Protein AF-A7HFM1-F1 (afdb_monomer)

Solvent-accessible surface area (backbone atoms only — not comparable to full-atom values): 15845 Å² total; per-residue (Å²): 132,68,77,75,79,71,56,43,74,35,82,72,55,78,66,49,87,73,77,50,73,68,57,45,54,54,49,33,52,52,28,62,75,65,75,44,55,89,70,58,30,32,30,28,30,35,83,87,77,71,44,62,22,38,60,41,42,66,68,59,51,55,31,22,62,75,69,74,38,84,60,48,73,42,80,77,43,53,43,86,84,46,63,61,58,58,56,36,49,60,53,52,65,75,46,96,56,49,64,58,53,44,47,51,35,47,50,60,41,48,59,47,47,50,50,50,49,51,51,46,52,52,50,51,50,50,51,51,49,54,51,48,55,56,53,69,72,48,87,81,66,100,79,82,79,83,87,89,81,84,89,77,87,85,81,90,85,79,75,71,77,65,58,53,40,50,48,51,12,61,76,53,76,36,55,49,70,50,43,50,51,50,53,48,52,62,64,50,67,63,77,67,70,71,49,69,67,57,52,50,54,52,48,56,51,50,49,52,53,39,52,54,49,27,55,52,28,50,76,68,70,35,60,70,61,20,53,53,38,46,54,53,38,51,52,49,50,53,51,54,52,59,69,70,71,72,77,82,92,70,84,80,76,78,78,76,92,81,80,78,86,84,76,135

Radius of gyration: 30.87 Å; Cα contacts (8 Å, |Δi|>4): 208; chains: 1; bounding box: 79×96×58 Å

Secondary structure (DSSP, 8-state):
--GGGG-EE-GGGGGSPPPPHHHHHHHHHHHHHHTS-SSPEEEEE-TTTSSEEEEE-HHHHHHHHHHT-PPPEEEEEEGGGS-HHHHHHHHHHHSS--HHHHHHHHHHHHHHHHHHHHHHHHHHHHHHHHHHHHHHTSPPPTT---PPPPP-PPPPP--HHHHHHHHHHHHHT--HHHHHHHHHHHHTTTT-PPPHHHHHHHHHHHHHHHHHHHHHHHHTT-HHHHHHHHHHHHHHHHHHHHHHSS-S-----PPPTT------

pLDDT: mean 73.42, std 17.38, range [34.69, 96.94]

Structure (mmCIF, N/CA/C/O backbone):
data_AF-A7HFM1-F1
#
_entry.id   AF-A7HFM1-F1
#
loop_
_atom_site.group_PDB
_atom_site.id
_atom_site.type_symbol
_atom_site.label_atom_id
_atom_site.label_alt_id
_atom_site.label_comp_id
_atom_site.label_asym_id
_atom_site.label_entity_id
_atom_site.label_seq_id
_atom_site.pdbx_PDB_ins_code
_atom_site.Cartn_x
_atom_site.Cartn_y
_atom_site.Cartn_z
_atom_site.occupancy
_atom_site.B_iso_or_equiv
_atom_site.auth_seq_id
_atom_site.auth_comp_id
_atom_site.auth_asym_id
_atom_site.auth_atom_id
_atom_site.pdbx_PDB_model_num
ATOM 1 N N . MET A 1 1 ? -4.429 -15.068 24.357 1.00 59.84 1 MET A N 1
ATOM 2 C CA . MET A 1 1 ? -4.248 -13.890 23.485 1.00 59.84 1 MET A CA 1
ATOM 3 C C . MET A 1 1 ? -4.949 -14.178 22.173 1.00 59.84 1 MET A C 1
ATOM 5 O O . MET A 1 1 ? -4.875 -15.304 21.697 1.00 59.84 1 MET A O 1
ATOM 9 N N . THR A 1 2 ? -5.700 -13.214 21.658 1.00 83.75 2 THR A N 1
ATOM 10 C CA . THR A 1 2 ? -6.434 -13.289 20.391 1.00 83.75 2 THR A CA 1
ATOM 11 C C . THR A 1 2 ? -5.442 -13.271 19.225 1.00 83.75 2 THR A C 1
ATOM 13 O O . THR A 1 2 ? -4.693 -12.312 19.072 1.00 83.75 2 THR A O 1
ATOM 16 N N . TRP A 1 3 ? -5.430 -14.331 18.405 1.00 91.12 3 TRP A N 1
ATOM 17 C CA . TRP A 1 3 ? -4.466 -14.550 17.307 1.00 91.12 3 TRP A CA 1
ATOM 18 C C . TRP A 1 3 ? -4.319 -13.349 16.357 1.00 91.12 3 TRP A C 1
ATOM 20 O O . TRP A 1 3 ? -3.260 -13.121 15.778 1.00 91.12 3 TRP A O 1
ATOM 30 N N . TRP A 1 4 ? -5.383 -12.563 16.202 1.00 92.81 4 TRP A N 1
ATOM 31 C CA . TRP A 1 4 ? -5.424 -11.434 15.288 1.00 92.81 4 TRP A CA 1
ATOM 32 C C . TRP A 1 4 ? -4.704 -10.179 15.809 1.00 92.81 4 TRP A C 1
ATOM 34 O O . TRP A 1 4 ? -4.391 -9.296 15.011 1.00 92.81 4 TRP A O 1
ATOM 44 N N . HIS A 1 5 ? -4.384 -10.087 17.109 1.00 92.81 5 HIS A N 1
ATOM 45 C CA . HIS A 1 5 ? -3.599 -8.968 17.664 1.00 92.81 5 HIS A CA 1
ATOM 46 C C . HIS A 1 5 ? -2.134 -8.992 17.219 1.00 92.81 5 HIS A C 1
ATOM 48 O O . HIS A 1 5 ? -1.478 -7.942 17.255 1.00 92.81 5 HIS A O 1
ATOM 54 N N . ASP A 1 6 ? -1.662 -10.168 16.804 1.00 93.25 6 ASP A N 1
ATOM 55 C CA . ASP A 1 6 ? -0.275 -10.453 16.438 1.00 93.25 6 ASP A CA 1
ATOM 56 C C . ASP A 1 6 ? -0.059 -10.479 14.916 1.00 93.25 6 ASP A C 1
ATOM 58 O O . ASP A 1 6 ? 1.055 -10.719 14.447 1.00 93.25 6 ASP A O 1
ATOM 62 N N . LEU A 1 7 ? -1.110 -10.199 14.132 1.00 95.06 7 LEU A N 1
ATOM 63 C CA . LEU A 1 7 ? -1.010 -10.070 12.680 1.00 95.06 7 LEU A CA 1
ATOM 64 C C . LEU A 1 7 ? -0.017 -8.974 12.291 1.00 95.06 7 LEU A C 1
ATOM 66 O O . LEU A 1 7 ? 0.020 -7.889 12.878 1.00 95.06 7 LEU A O 1
ATOM 70 N N . LYS A 1 8 ? 0.769 -9.252 11.251 1.00 95.19 8 LYS A N 1
ATOM 71 C CA . LYS A 1 8 ? 1.776 -8.326 10.734 1.00 95.19 8 LYS A CA 1
ATOM 72 C C . LYS A 1 8 ? 1.291 -7.677 9.437 1.00 95.19 8 LYS A C 1
ATOM 74 O O . LYS A 1 8 ? 0.624 -8.329 8.634 1.00 95.19 8 LYS A O 1
ATOM 79 N N . PRO A 1 9 ? 1.610 -6.397 9.196 1.00 94.81 9 PRO A N 1
ATOM 80 C CA . PRO A 1 9 ? 1.355 -5.775 7.906 1.00 94.81 9 PRO A CA 1
ATOM 81 C C . PRO A 1 9 ? 2.290 -6.339 6.836 1.00 94.81 9 PRO A C 1
ATOM 83 O O . PRO A 1 9 ? 3.495 -6.457 7.066 1.00 94.81 9 PRO A O 1
ATOM 86 N N . HIS A 1 10 ? 1.749 -6.589 5.646 1.00 92.25 10 HIS A N 1
ATOM 87 C CA . HIS A 1 10 ? 2.537 -6.993 4.490 1.00 92.25 10 HIS A CA 1
ATOM 88 C C . HIS A 1 10 ? 3.573 -5.907 4.128 1.00 92.25 10 HIS A C 1
ATOM 90 O O . HIS A 1 10 ? 3.243 -4.711 4.156 1.00 92.25 10 HIS A O 1
ATOM 96 N N . PRO A 1 11 ? 4.811 -6.256 3.720 1.00 88.56 11 PRO A N 1
ATOM 97 C CA . PRO A 1 11 ? 5.876 -5.287 3.445 1.00 88.56 11 PRO A CA 1
ATOM 98 C C . PRO A 1 11 ? 5.532 -4.205 2.413 1.00 88.56 11 PRO A C 1
ATOM 100 O O . PRO A 1 11 ? 6.079 -3.101 2.474 1.00 88.56 11 PRO A O 1
ATOM 103 N N . LEU A 1 12 ? 4.637 -4.497 1.465 1.00 85.81 12 LEU A N 1
ATOM 104 C CA . LEU A 1 12 ? 4.199 -3.537 0.443 1.00 85.81 12 LEU A CA 1
ATOM 105 C C . LEU A 1 12 ? 3.275 -2.437 0.994 1.00 85.81 12 LEU A C 1
ATOM 107 O O . LEU A 1 12 ? 3.185 -1.367 0.393 1.00 85.81 12 LEU A O 1
ATOM 111 N N . LEU A 1 13 ? 2.657 -2.619 2.166 1.00 87.19 13 LEU A N 1
ATOM 112 C CA . LEU A 1 13 ? 1.806 -1.587 2.771 1.00 87.19 13 LEU A CA 1
ATOM 113 C C . LEU A 1 13 ? 2.568 -0.318 3.165 1.00 87.19 13 LEU A C 1
ATOM 115 O O . LEU A 1 13 ? 1.950 0.726 3.353 1.00 87.19 13 LEU A O 1
ATOM 119 N N . LYS A 1 14 ? 3.903 -0.359 3.251 1.00 85.75 14 LYS A N 1
ATOM 120 C CA . LYS A 1 14 ? 4.718 0.837 3.522 1.00 85.75 14 LYS A CA 1
ATOM 121 C C . LYS A 1 14 ? 4.616 1.912 2.432 1.00 85.75 14 LYS A C 1
ATOM 123 O O . LYS A 1 14 ? 4.964 3.057 2.694 1.00 85.75 14 LYS A O 1
ATOM 128 N N . TYR A 1 15 ? 4.157 1.548 1.233 1.00 83.56 15 TYR A N 1
ATOM 129 C CA . TYR A 1 15 ? 3.913 2.486 0.133 1.00 83.56 15 TYR A CA 1
ATOM 130 C C . TYR A 1 15 ? 2.523 3.120 0.195 1.00 83.56 15 TYR A C 1
ATOM 132 O O . TYR A 1 15 ? 2.239 4.047 -0.554 1.00 83.56 15 TYR A O 1
ATOM 140 N N . VAL A 1 16 ? 1.654 2.642 1.086 1.00 83.75 16 VAL A N 1
ATOM 141 C CA . VAL A 1 16 ? 0.322 3.202 1.295 1.00 83.75 16 VAL A CA 1
ATOM 142 C C . VAL A 1 16 ? 0.395 4.273 2.383 1.00 83.75 16 VAL A C 1
ATOM 144 O O . VAL A 1 16 ? 0.941 4.007 3.458 1.00 83.75 16 VAL A O 1
ATOM 147 N N . PRO A 1 17 ? -0.190 5.465 2.167 1.00 83.19 17 PRO A N 1
ATOM 148 C CA . PRO A 1 17 ? -0.342 6.456 3.222 1.00 83.19 17 PRO A CA 1
ATOM 149 C C . PRO A 1 17 ? -1.031 5.858 4.456 1.00 83.19 17 PRO A C 1
ATOM 151 O O . PRO A 1 17 ? -2.095 5.233 4.364 1.00 83.19 17 PRO A O 1
ATOM 154 N N . ARG A 1 18 ? -0.417 6.034 5.627 1.00 85.62 18 ARG A N 1
ATOM 155 C CA . ARG A 1 18 ? -1.026 5.644 6.904 1.00 85.62 18 ARG A CA 1
ATOM 156 C C . ARG A 1 18 ? -2.087 6.658 7.311 1.00 85.62 18 ARG A C 1
ATOM 158 O O . ARG A 1 18 ? -2.020 7.807 6.888 1.00 85.62 18 ARG A O 1
ATOM 165 N N . HIS A 1 19 ? -3.051 6.205 8.108 1.00 87.19 19 HIS A N 1
ATOM 166 C CA . HIS A 1 19 ? -3.977 7.134 8.741 1.00 87.19 19 HIS A CA 1
ATOM 167 C C . HIS A 1 19 ? -3.211 8.005 9.733 1.00 87.19 19 HIS A C 1
ATOM 169 O O . HIS A 1 19 ? -2.286 7.518 10.396 1.00 87.19 19 HIS A O 1
ATOM 175 N N . THR A 1 20 ? -3.584 9.275 9.826 1.00 90.12 20 THR A N 1
ATOM 176 C CA . THR A 1 20 ? -3.083 10.127 10.904 1.00 90.12 20 THR A CA 1
ATOM 177 C C . THR A 1 20 ? -3.672 9.670 12.245 1.00 90.12 20 THR A C 1
ATOM 179 O O . THR A 1 20 ? -4.679 8.952 12.267 1.00 90.12 20 THR A O 1
ATOM 182 N N . PRO A 1 21 ? -3.066 10.049 13.384 1.00 93.56 21 PRO A N 1
ATOM 183 C CA . PRO A 1 21 ? -3.644 9.766 14.695 1.00 93.56 21 PRO A CA 1
ATOM 184 C C . PRO A 1 21 ? -5.098 10.240 14.816 1.00 93.56 21 PRO A C 1
ATOM 186 O O . PRO A 1 21 ? -5.944 9.488 15.287 1.00 93.56 21 PRO A O 1
ATOM 189 N N . GLU A 1 22 ? -5.409 11.428 14.297 1.00 93.69 22 GLU A N 1
ATOM 190 C CA . GLU A 1 22 ? -6.753 12.011 14.336 1.00 93.69 22 GLU A CA 1
ATOM 191 C C . GLU A 1 22 ? -7.752 11.186 13.514 1.00 93.69 22 GLU A C 1
ATOM 193 O O . GLU A 1 22 ? -8.861 10.909 13.972 1.00 93.69 22 GLU A O 1
ATOM 198 N N . GLU A 1 23 ? -7.352 10.736 12.320 1.00 91.44 23 GLU A N 1
ATOM 199 C CA . GLU A 1 23 ? -8.176 9.862 11.480 1.00 91.44 23 GLU A CA 1
ATOM 200 C C . GLU A 1 23 ? -8.449 8.509 12.155 1.00 91.44 23 GLU A C 1
ATOM 202 O O . GLU A 1 23 ? -9.556 7.975 12.046 1.00 91.44 23 GLU A O 1
ATOM 207 N N . LEU A 1 24 ? -7.460 7.949 12.863 1.00 94.44 24 LEU A N 1
ATOM 208 C CA . LEU A 1 24 ? -7.630 6.711 13.627 1.00 94.44 24 LEU A CA 1
ATOM 209 C C . LEU A 1 24 ? -8.583 6.902 14.807 1.00 94.44 24 LEU A C 1
ATOM 211 O O . LEU A 1 24 ? -9.434 6.044 15.030 1.00 94.44 24 LEU A O 1
ATOM 215 N N . ASP A 1 25 ? -8.486 8.020 15.523 1.00 96.19 25 ASP A N 1
ATOM 216 C CA . ASP A 1 25 ? -9.359 8.320 16.659 1.00 96.19 25 ASP A CA 1
ATOM 217 C C . ASP A 1 25 ? -10.813 8.532 16.209 1.00 96.19 25 ASP A C 1
ATOM 219 O O . ASP A 1 25 ? -11.758 8.056 16.846 1.00 96.19 25 ASP A O 1
ATOM 223 N N . GLU A 1 26 ? -11.025 9.210 15.077 1.00 95.00 26 GLU A N 1
ATOM 224 C CA . GLU A 1 26 ? -12.351 9.313 14.467 1.00 95.00 26 GLU A CA 1
ATOM 225 C C . GLU A 1 26 ? -12.898 7.953 14.032 1.00 95.00 26 GLU A C 1
ATOM 227 O O . GLU A 1 26 ? -14.077 7.654 14.254 1.00 95.00 26 GLU A O 1
ATOM 232 N N . LEU A 1 27 ? -12.061 7.127 13.402 1.00 93.50 27 LEU A N 1
ATOM 233 C CA . LEU A 1 27 ? -12.449 5.790 12.975 1.00 93.50 27 LEU A CA 1
ATOM 234 C C . LEU A 1 27 ? -12.790 4.906 14.184 1.00 93.50 27 LEU A C 1
ATOM 236 O O . LEU A 1 27 ? -13.785 4.183 14.138 1.00 93.50 27 LEU A O 1
ATOM 240 N N . GLU A 1 28 ? -12.046 5.016 15.284 1.00 96.69 28 GLU A N 1
ATOM 241 C CA . GLU A 1 28 ? -12.325 4.319 16.540 1.00 96.69 28 GLU A CA 1
ATOM 242 C C . GLU A 1 28 ? -13.668 4.715 17.139 1.00 96.69 28 GLU A C 1
ATOM 244 O O . GLU A 1 28 ? -14.463 3.834 17.478 1.00 96.69 28 GLU A O 1
ATOM 249 N N . LYS A 1 29 ? -13.983 6.014 17.191 1.00 96.94 29 LYS A N 1
ATOM 250 C CA . LYS A 1 29 ? -15.306 6.483 17.634 1.00 96.94 29 LYS A CA 1
ATOM 251 C C . LYS A 1 29 ? -16.427 5.846 16.813 1.00 96.94 29 LYS A C 1
ATOM 253 O O . LYS A 1 29 ? -17.417 5.389 17.383 1.00 96.94 29 LYS A O 1
ATOM 258 N N . ARG A 1 30 ? -16.265 5.765 15.487 1.00 95.50 30 ARG A N 1
ATOM 259 C CA . ARG A 1 30 ? -17.256 5.141 14.590 1.00 95.50 30 ARG A CA 1
ATOM 260 C C . ARG A 1 30 ? -17.377 3.636 14.826 1.00 95.50 30 ARG A C 1
ATOM 262 O O . ARG A 1 30 ? -18.494 3.128 14.862 1.00 95.50 30 ARG A O 1
ATOM 269 N N . VAL A 1 31 ? -16.260 2.931 15.009 1.00 96.62 31 VAL A N 1
ATOM 270 C CA . VAL A 1 31 ? -16.247 1.482 15.277 1.00 96.62 31 VAL A CA 1
ATOM 271 C C . VAL A 1 31 ? -16.902 1.164 16.621 1.00 96.62 31 VAL A C 1
ATOM 273 O O . VAL A 1 31 ? -17.750 0.276 16.675 1.00 96.62 31 VAL A O 1
ATOM 276 N N . ARG A 1 32 ? -16.595 1.926 17.680 1.00 96.38 32 ARG A N 1
ATOM 277 C CA . ARG A 1 32 ? -17.237 1.775 18.997 1.00 96.38 32 ARG A CA 1
ATOM 278 C C . ARG A 1 32 ? -18.736 2.059 18.936 1.00 96.38 32 ARG A C 1
ATOM 280 O O . ARG A 1 32 ? -19.515 1.275 19.462 1.00 96.38 32 ARG A O 1
ATOM 287 N N . ALA A 1 33 ? -19.146 3.130 18.254 1.00 96.50 33 ALA A N 1
ATOM 288 C CA . ALA 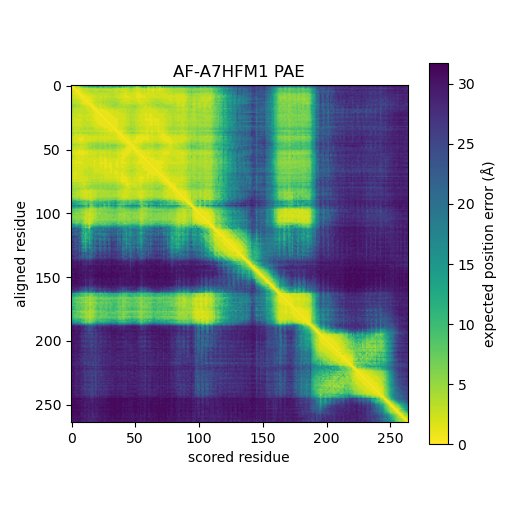A 1 33 ? -20.561 3.465 18.090 1.00 96.50 33 ALA A CA 1
ATOM 289 C C . ALA A 1 33 ? -21.334 2.395 17.298 1.00 96.50 33 ALA A C 1
ATOM 291 O O . ALA A 1 33 ? -22.485 2.108 17.610 1.00 96.50 33 ALA A O 1
ATOM 292 N N . ALA A 1 34 ? -20.706 1.794 16.283 1.00 95.69 34 ALA A N 1
ATOM 293 C CA . ALA A 1 34 ? -21.308 0.725 15.491 1.00 95.69 34 ALA A CA 1
ATOM 294 C C . ALA A 1 34 ? -21.252 -0.654 16.173 1.00 95.69 34 ALA A C 1
ATOM 296 O O . ALA A 1 34 ? -21.943 -1.572 15.731 1.00 95.69 34 ALA A O 1
ATOM 297 N N . GLY A 1 35 ? -20.391 -0.827 17.182 1.00 96.12 35 GLY A N 1
ATOM 298 C CA . GLY A 1 35 ? -20.106 -2.115 17.820 1.00 96.12 35 GLY A CA 1
ATOM 299 C C . GLY A 1 35 ? -19.418 -3.135 16.904 1.00 96.12 35 GLY A C 1
ATOM 300 O O . GLY A 1 35 ? -19.358 -4.312 17.245 1.00 96.12 35 GLY A O 1
ATOM 301 N N . ARG A 1 36 ? -18.935 -2.720 15.724 1.00 95.56 36 ARG A N 1
ATOM 302 C CA . ARG A 1 36 ? -18.279 -3.601 14.747 1.00 95.56 36 ARG A CA 1
ATOM 303 C C . ARG A 1 36 ? -17.377 -2.837 13.786 1.00 95.56 36 ARG A C 1
ATOM 305 O O . ARG A 1 36 ? -17.647 -1.687 13.434 1.00 95.56 36 ARG A O 1
ATOM 312 N N . VAL A 1 37 ? -16.364 -3.524 13.267 1.00 94.56 37 VAL A N 1
ATOM 313 C CA . VAL A 1 37 ? -15.617 -3.078 12.085 1.00 94.56 37 VAL A CA 1
ATOM 314 C C . VAL A 1 37 ? -16.421 -3.441 10.835 1.00 94.56 37 VAL A C 1
ATOM 316 O O . VAL A 1 37 ? -16.804 -4.592 10.648 1.00 94.56 37 VAL A O 1
ATOM 319 N N . ARG A 1 38 ? -16.737 -2.447 9.996 1.00 90.00 38 ARG A N 1
ATOM 320 C CA . ARG A 1 38 ? -17.693 -2.612 8.886 1.00 90.00 38 ARG A CA 1
ATOM 321 C C . ARG A 1 38 ? -17.164 -3.480 7.744 1.00 90.00 38 ARG A C 1
ATOM 323 O O . ARG A 1 38 ? -17.878 -4.378 7.308 1.00 90.00 38 ARG A O 1
ATOM 330 N N . ASP A 1 39 ? -15.969 -3.164 7.253 1.00 90.69 39 ASP A N 1
ATOM 331 C CA . ASP A 1 39 ? -15.375 -3.810 6.080 1.00 90.69 39 ASP A CA 1
ATOM 332 C C . ASP A 1 39 ? -14.286 -4.796 6.517 1.00 90.69 39 ASP A C 1
ATOM 334 O O . ASP A 1 39 ? -13.507 -4.465 7.422 1.00 90.69 39 ASP A O 1
ATOM 338 N N . PRO A 1 40 ? -14.189 -5.974 5.875 1.00 94.44 40 PRO A N 1
ATOM 339 C CA . PRO A 1 40 ? -13.217 -6.984 6.261 1.00 94.44 40 PRO A CA 1
ATOM 340 C C . PRO A 1 40 ? -11.773 -6.503 6.067 1.00 94.44 40 PRO A C 1
ATOM 342 O O . PRO A 1 40 ? -11.478 -5.607 5.267 1.00 94.44 40 PRO A O 1
ATOM 345 N N . ILE A 1 41 ? -10.862 -7.097 6.829 1.00 95.19 41 ILE A N 1
ATOM 346 C CA . ILE A 1 41 ? -9.413 -6.975 6.654 1.00 95.19 41 ILE A CA 1
ATOM 347 C C . ILE A 1 41 ? -8.976 -8.108 5.737 1.00 95.19 41 ILE A C 1
ATOM 349 O O . ILE A 1 41 ? -9.269 -9.271 6.013 1.00 95.19 41 ILE A O 1
ATOM 353 N N . ARG A 1 42 ? -8.265 -7.776 4.661 1.00 95.25 42 ARG A N 1
ATOM 354 C CA . ARG A 1 42 ? -7.786 -8.784 3.714 1.00 95.25 42 ARG A CA 1
ATOM 355 C C . ARG A 1 42 ? -6.413 -9.270 4.116 1.00 95.25 42 ARG A C 1
ATOM 357 O O . ARG A 1 42 ? -5.514 -8.460 4.375 1.00 95.25 42 ARG A O 1
ATOM 364 N N . LEU A 1 43 ? -6.272 -10.585 4.139 1.00 96.75 43 LEU A N 1
ATOM 365 C CA . LEU A 1 43 ? -5.063 -11.287 4.524 1.00 96.75 43 LEU A CA 1
ATOM 366 C C . LEU A 1 43 ? -4.531 -12.096 3.345 1.00 96.75 43 LEU A C 1
ATOM 368 O O . LEU A 1 43 ? -5.299 -12.584 2.519 1.00 96.75 43 LEU A O 1
ATOM 372 N N . VAL A 1 44 ? -3.215 -12.262 3.308 1.00 95.38 44 VAL A N 1
ATOM 373 C CA . VAL A 1 44 ? -2.536 -13.252 2.466 1.00 95.38 44 VAL A CA 1
ATOM 374 C C . VAL A 1 44 ? -1.668 -14.133 3.344 1.00 95.38 44 VAL A C 1
ATOM 376 O O . VAL A 1 44 ? -1.190 -13.690 4.391 1.00 95.38 44 VAL A O 1
ATOM 379 N N . VAL A 1 45 ? -1.432 -15.367 2.920 1.00 94.94 45 VAL A N 1
ATOM 380 C CA . VAL A 1 45 ? -0.422 -16.224 3.544 1.00 94.94 45 VAL A CA 1
ATOM 381 C C . VAL A 1 45 ? 0.921 -15.922 2.892 1.00 94.94 45 VAL A C 1
ATOM 383 O O . VAL A 1 45 ? 1.105 -16.199 1.706 1.00 94.94 45 VAL A O 1
ATOM 386 N N . SER A 1 46 ? 1.849 -15.339 3.652 1.00 90.38 46 SER A N 1
ATOM 387 C CA . SER A 1 46 ? 3.167 -14.971 3.140 1.00 90.38 46 SER A CA 1
ATOM 388 C C . SER A 1 46 ? 3.932 -16.211 2.694 1.00 90.38 46 SER A C 1
ATOM 390 O O . SER A 1 46 ? 4.150 -17.140 3.4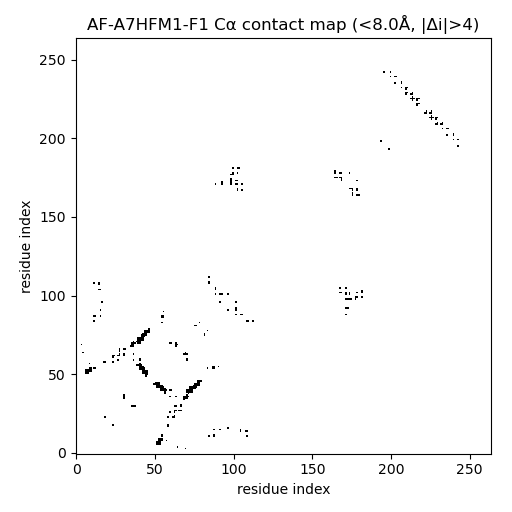74 1.00 90.38 46 SER A O 1
ATOM 392 N N . SER A 1 47 ? 4.426 -16.178 1.459 1.00 85.56 47 SER A N 1
ATOM 393 C CA . SER A 1 47 ? 5.309 -17.211 0.900 1.00 85.56 47 SER A CA 1
ATOM 394 C C . SER A 1 47 ? 6.610 -17.369 1.701 1.00 85.56 47 SER A C 1
ATOM 396 O O . SER A 1 47 ? 7.246 -18.422 1.710 1.00 85.56 47 SER A O 1
ATOM 398 N N . ARG A 1 48 ? 7.013 -16.303 2.402 1.00 84.19 48 ARG A N 1
ATOM 399 C CA . ARG A 1 48 ? 8.314 -16.173 3.057 1.00 84.19 48 ARG A CA 1
ATOM 400 C C . ARG A 1 48 ? 8.316 -16.645 4.506 1.00 84.19 48 ARG A C 1
ATOM 402 O O . ARG A 1 48 ? 9.325 -17.164 4.975 1.00 84.19 48 ARG A O 1
ATOM 409 N N . THR A 1 49 ? 7.229 -16.392 5.229 1.00 88.06 49 THR A N 1
ATOM 410 C CA . THR A 1 49 ? 7.108 -16.698 6.664 1.00 88.06 49 THR A CA 1
ATOM 411 C C . THR A 1 49 ? 6.097 -17.808 6.939 1.00 88.06 49 THR A C 1
ATOM 413 O O . THR A 1 49 ? 6.145 -18.405 8.010 1.00 88.06 49 THR A O 1
ATOM 416 N N . GLY A 1 50 ? 5.187 -18.089 6.000 1.00 90.62 50 GLY A N 1
ATOM 417 C CA . GLY A 1 50 ? 4.028 -18.956 6.218 1.00 90.62 50 GLY A CA 1
ATOM 418 C C . GLY A 1 50 ? 2.958 -18.340 7.128 1.00 90.62 50 GLY A C 1
ATOM 419 O O . GLY A 1 50 ? 1.961 -18.994 7.425 1.00 90.62 50 GLY A O 1
ATOM 420 N N . GLU A 1 51 ? 3.147 -17.098 7.586 1.00 93.69 51 GLU A N 1
ATOM 421 C CA . GLU A 1 51 ? 2.210 -16.387 8.456 1.00 93.69 51 GLU A CA 1
ATOM 422 C C . GLU A 1 51 ? 1.178 -15.599 7.636 1.00 93.69 51 GLU A C 1
ATOM 424 O O . GLU A 1 51 ? 1.415 -15.231 6.483 1.00 93.69 51 GLU A O 1
ATOM 429 N N . ARG A 1 52 ? 0.029 -15.301 8.254 1.00 95.88 52 ARG A N 1
ATOM 430 C CA . ARG A 1 52 ? -0.964 -14.391 7.674 1.00 95.88 52 ARG A CA 1
ATOM 431 C C . ARG A 1 52 ? -0.503 -12.945 7.820 1.00 95.88 52 ARG A C 1
ATOM 433 O O . ARG A 1 52 ? -0.244 -12.480 8.931 1.00 95.88 52 ARG A O 1
ATOM 440 N N . GLU A 1 53 ? -0.474 -12.224 6.709 1.00 96.44 53 GLU A N 1
ATOM 441 C CA . GLU A 1 53 ? -0.102 -10.815 6.651 1.00 96.44 53 GLU A CA 1
ATOM 442 C C . GLU A 1 53 ? -1.249 -9.959 6.108 1.00 96.44 53 GLU A C 1
ATOM 444 O O . GLU A 1 53 ? -1.985 -10.357 5.206 1.00 96.44 53 GLU A O 1
ATOM 449 N N . ILE A 1 54 ? -1.404 -8.758 6.664 1.00 95.62 54 ILE A N 1
ATOM 450 C CA . ILE A 1 54 ? -2.445 -7.805 6.269 1.00 95.62 54 ILE A CA 1
ATOM 451 C C . ILE A 1 54 ? -2.035 -7.134 4.960 1.00 95.62 54 ILE A C 1
ATOM 453 O O . ILE A 1 54 ? -0.993 -6.483 4.910 1.00 95.62 54 ILE A O 1
ATOM 457 N N . VAL A 1 55 ? -2.880 -7.215 3.932 1.00 92.88 55 VAL A N 1
ATOM 458 C CA . VAL A 1 55 ? -2.689 -6.513 2.645 1.00 92.88 55 VAL A CA 1
ATOM 459 C C . VAL A 1 55 ? -3.700 -5.393 2.426 1.00 92.88 55 VAL A C 1
ATOM 461 O O . VAL A 1 55 ? -3.438 -4.465 1.668 1.00 92.88 55 VAL A O 1
ATOM 464 N N . ASP A 1 56 ? -4.826 -5.427 3.137 1.00 92.12 56 ASP A N 1
ATOM 465 C CA . ASP A 1 56 ? -5.780 -4.326 3.224 1.00 92.12 56 ASP A CA 1
ATOM 466 C C . ASP A 1 56 ? -6.400 -4.265 4.627 1.00 92.12 56 ASP A C 1
ATOM 468 O O . ASP A 1 56 ? -6.615 -5.281 5.276 1.00 92.12 56 ASP A O 1
ATOM 472 N N . GLY A 1 57 ? -6.738 -3.060 5.078 1.00 91.25 57 GLY A N 1
ATOM 473 C CA . GLY A 1 57 ? -7.506 -2.831 6.288 1.00 91.25 57 GLY A CA 1
ATOM 474 C C . GLY A 1 57 ? -6.643 -2.462 7.479 1.00 91.25 57 GLY A C 1
ATOM 475 O O . GLY A 1 57 ? -7.144 -2.495 8.592 1.00 91.25 57 GLY A O 1
ATOM 476 N N . LEU A 1 58 ? -5.385 -2.048 7.274 1.00 92.81 58 LEU A N 1
ATOM 477 C CA . LEU A 1 58 ? -4.449 -1.753 8.368 1.00 92.81 58 LEU A CA 1
ATOM 478 C C . LEU A 1 58 ? -5.020 -0.789 9.422 1.00 92.81 58 LEU A C 1
ATOM 480 O O . LEU A 1 58 ? -4.959 -1.079 10.606 1.00 92.81 58 LEU A O 1
ATOM 484 N N . GLY A 1 59 ? -5.646 0.319 9.009 1.00 92.44 59 GLY A N 1
ATOM 485 C CA . GLY A 1 59 ? -6.276 1.240 9.968 1.00 92.44 59 GLY A CA 1
ATOM 486 C C . GLY A 1 59 ? -7.485 0.633 10.687 1.00 92.44 59 GLY A C 1
ATOM 487 O O . GLY A 1 59 ? -7.680 0.872 11.872 1.00 92.44 59 GLY A O 1
ATOM 488 N N . ARG A 1 60 ? -8.277 -0.199 9.993 1.00 93.38 60 ARG A N 1
ATOM 489 C CA . ARG A 1 60 ? -9.408 -0.924 10.595 1.00 93.38 60 ARG A CA 1
ATOM 490 C C . ARG A 1 60 ? -8.925 -1.965 11.605 1.00 93.38 60 ARG A C 1
ATOM 492 O O . ARG A 1 60 ? -9.544 -2.119 12.649 1.00 93.38 60 ARG A O 1
ATOM 499 N N . TRP A 1 61 ? -7.812 -2.630 11.309 1.00 96.00 61 TRP A N 1
ATOM 500 C CA . TRP A 1 61 ? -7.129 -3.552 12.209 1.00 96.00 61 TRP A CA 1
ATOM 501 C C . TRP A 1 61 ? -6.611 -2.841 13.461 1.00 96.00 61 TRP A C 1
ATOM 503 O O . TRP A 1 61 ? -6.915 -3.264 14.573 1.00 96.00 61 TRP A O 1
ATOM 513 N N . GLU A 1 62 ? -5.889 -1.729 13.287 1.00 95.62 62 GLU A N 1
ATOM 514 C CA . GLU A 1 62 ? -5.367 -0.918 14.395 1.00 95.62 62 GLU A CA 1
ATOM 515 C C . GLU A 1 62 ? -6.498 -0.435 15.307 1.00 95.62 62 GLU A C 1
ATOM 517 O O . GLU A 1 62 ? -6.402 -0.538 16.528 1.00 95.62 62 GLU A O 1
ATOM 522 N N . VAL A 1 63 ? -7.595 0.042 14.719 1.00 96.31 63 VAL A N 1
ATOM 523 C CA . VAL A 1 63 ? -8.769 0.489 15.468 1.00 96.31 63 VAL A CA 1
ATOM 524 C C . VAL A 1 63 ? -9.499 -0.668 16.146 1.00 96.31 63 VAL A C 1
ATOM 526 O O . VAL A 1 63 ? -9.855 -0.537 17.313 1.00 96.31 63 VAL A O 1
ATOM 529 N N . GLY A 1 64 ? -9.698 -1.801 15.465 1.00 96.06 64 GLY A N 1
ATOM 530 C CA . GLY A 1 64 ? -10.286 -3.000 16.070 1.00 96.06 64 GLY A CA 1
ATOM 531 C C . GLY A 1 64 ? -9.497 -3.441 17.302 1.00 96.06 64 GLY A C 1
ATOM 532 O O . GLY A 1 64 ? -10.079 -3.692 18.352 1.00 96.06 64 GLY A O 1
ATOM 533 N N . LYS A 1 65 ? -8.161 -3.391 17.218 1.00 95.94 65 LYS A N 1
ATOM 534 C CA . LYS A 1 65 ? -7.253 -3.673 18.337 1.00 95.94 65 LYS A CA 1
ATOM 535 C C . LYS A 1 65 ? -7.418 -2.689 19.501 1.00 95.94 65 LYS A C 1
ATOM 537 O O . LYS A 1 65 ? -7.444 -3.118 20.648 1.00 95.94 65 LYS A O 1
ATOM 542 N N . ARG A 1 66 ? -7.526 -1.381 19.229 1.00 95.38 66 ARG A N 1
ATOM 543 C CA . ARG A 1 66 ? -7.738 -0.342 20.265 1.00 95.38 66 ARG A CA 1
ATOM 544 C C . ARG A 1 66 ? -9.112 -0.442 20.931 1.00 95.38 66 ARG A C 1
ATOM 546 O O . ARG A 1 66 ? -9.242 -0.189 22.127 1.00 95.38 66 ARG A O 1
ATOM 553 N N . ALA A 1 67 ? -10.129 -0.795 20.150 1.00 95.25 67 ALA A N 1
ATOM 554 C CA . ALA A 1 67 ? -11.504 -0.925 20.612 1.00 95.25 67 ALA A CA 1
ATOM 555 C C . ALA A 1 67 ? -11.815 -2.287 21.252 1.00 95.25 67 ALA A C 1
ATOM 557 O O . ALA A 1 67 ? -12.895 -2.424 21.819 1.00 95.25 67 ALA A O 1
ATOM 558 N N . ASP A 1 68 ? -10.891 -3.249 21.162 1.00 95.94 68 ASP A N 1
ATOM 559 C CA . ASP A 1 68 ? -11.091 -4.660 21.516 1.00 95.94 68 ASP A CA 1
ATOM 560 C C . ASP A 1 68 ? -12.309 -5.280 20.801 1.00 95.94 68 ASP A C 1
ATOM 562 O O . ASP A 1 68 ? -13.118 -6.006 21.372 1.00 95.94 68 ASP A O 1
ATOM 566 N N . ILE A 1 69 ? -12.466 -4.935 19.519 1.00 95.44 69 ILE A N 1
ATOM 567 C CA . ILE A 1 69 ? -13.531 -5.425 18.641 1.00 95.44 69 ILE A CA 1
ATOM 568 C C . ILE A 1 69 ? -12.874 -6.204 17.507 1.00 95.44 69 ILE A C 1
ATOM 570 O O . ILE A 1 69 ? -12.189 -5.618 16.664 1.00 95.44 69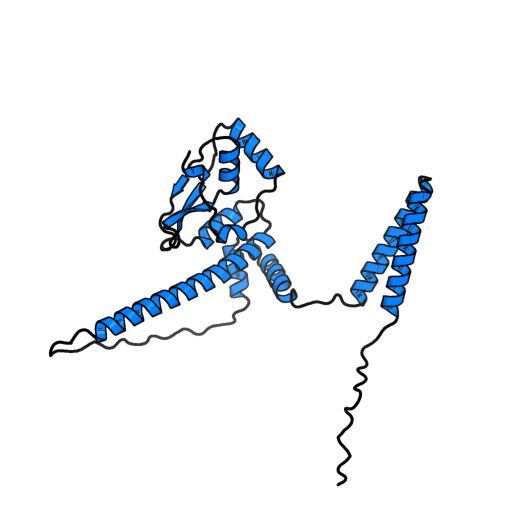 ILE A O 1
ATOM 574 N N . GLU A 1 70 ? -13.112 -7.516 17.473 1.00 96.00 70 GLU A N 1
ATOM 575 C CA . GLU A 1 70 ? -12.573 -8.394 16.435 1.00 96.00 70 GLU A CA 1
ATOM 576 C C . GLU A 1 70 ? -13.151 -8.025 15.056 1.00 96.00 70 GLU A C 1
ATOM 578 O O . GLU A 1 70 ? -14.374 -8.024 14.863 1.00 96.00 70 GLU A O 1
ATOM 583 N N . PRO A 1 71 ? -12.298 -7.682 14.078 1.00 96.38 71 PRO A N 1
ATOM 584 C CA . PRO A 1 71 ? -12.742 -7.431 12.716 1.00 96.38 71 PRO A CA 1
ATOM 585 C C . PRO A 1 71 ? -13.127 -8.723 11.988 1.00 96.38 71 PRO A C 1
ATOM 587 O O . PRO A 1 71 ? -12.648 -9.806 12.307 1.00 96.38 71 PRO A O 1
ATOM 590 N N . ALA A 1 72 ? -13.915 -8.599 10.920 1.00 96.62 72 ALA A N 1
ATOM 591 C CA . ALA A 1 72 ? -14.026 -9.677 9.943 1.00 96.62 72 ALA A CA 1
ATOM 592 C C . ALA A 1 72 ? -12.732 -9.779 9.117 1.00 96.62 72 ALA A C 1
ATOM 594 O O . ALA A 1 72 ? -12.138 -8.756 8.761 1.00 96.62 72 ALA A O 1
ATOM 595 N N . PHE A 1 73 ? -12.333 -11.000 8.764 1.00 96.69 73 PHE A N 1
ATOM 596 C CA . PHE A 1 73 ? -11.157 -11.266 7.935 1.00 96.69 73 PHE A CA 1
ATOM 597 C C . PHE A 1 73 ? -11.553 -11.971 6.637 1.00 96.69 73 PHE A C 1
ATOM 599 O O . PHE A 1 73 ? -12.405 -12.857 6.638 1.00 96.69 73 PHE A O 1
ATOM 606 N N . GLU A 1 74 ? -10.920 -11.573 5.539 1.00 96.44 74 GLU A N 1
ATOM 607 C CA . GLU A 1 74 ? -11.029 -12.199 4.222 1.00 96.44 74 GLU A CA 1
ATOM 608 C C . GLU A 1 74 ? -9.654 -12.782 3.874 1.00 96.44 74 GLU A C 1
ATOM 610 O O . GLU A 1 74 ? -8.691 -12.035 3.691 1.00 96.44 74 GLU A O 1
ATOM 615 N N . ASP A 1 75 ? -9.545 -14.111 3.843 1.00 95.38 75 ASP A N 1
ATOM 616 C CA . ASP A 1 75 ? -8.315 -14.800 3.445 1.00 95.38 75 ASP A CA 1
ATOM 617 C C . ASP A 1 75 ? -8.303 -14.925 1.921 1.00 95.38 75 ASP A C 1
ATOM 619 O O . ASP A 1 75 ? -9.179 -15.563 1.333 1.00 95.38 75 ASP A O 1
ATOM 623 N N . LEU A 1 76 ? -7.342 -14.265 1.284 1.00 94.19 76 LEU A N 1
ATOM 624 C CA . LEU A 1 76 ? -7.205 -14.282 -0.167 1.00 94.19 76 LEU A CA 1
ATOM 625 C C . LEU A 1 76 ? -6.418 -15.508 -0.653 1.00 94.19 76 LEU A C 1
ATOM 627 O O . LEU A 1 76 ? -6.416 -15.777 -1.852 1.00 94.19 76 LEU A O 1
ATOM 631 N N . GLY A 1 77 ? -5.780 -16.252 0.260 1.00 92.56 77 GLY A N 1
ATOM 632 C CA . GLY A 1 77 ? -4.957 -17.416 -0.047 1.00 92.56 77 GLY A CA 1
ATOM 633 C C . GLY A 1 77 ? -3.447 -17.132 -0.053 1.00 92.56 77 GLY A C 1
ATOM 634 O O . GLY A 1 77 ? -2.979 -16.156 0.548 1.00 92.56 77 GLY A O 1
ATOM 635 N N . PRO A 1 78 ? -2.658 -18.015 -0.691 1.00 90.69 78 PRO A N 1
ATOM 636 C CA . PRO A 1 78 ? -1.209 -17.875 -0.785 1.00 90.69 78 PRO A CA 1
ATOM 637 C C . PRO A 1 78 ? -0.797 -16.627 -1.570 1.00 90.69 78 PRO A C 1
ATOM 639 O O . PRO A 1 78 ? -1.322 -16.357 -2.647 1.00 90.69 78 PRO A O 1
ATOM 642 N N . GLU A 1 79 ? 0.208 -15.907 -1.070 1.00 86.69 79 GLU A N 1
ATOM 643 C CA . GLU A 1 79 ? 0.781 -14.716 -1.719 1.00 86.69 79 GLU A CA 1
ATOM 644 C C . GLU A 1 79 ? 1.202 -14.973 -3.180 1.00 86.69 79 GLU A C 1
ATOM 646 O O . GLU A 1 79 ? 1.161 -14.077 -4.016 1.00 86.69 79 GLU A O 1
ATOM 651 N N . GLU A 1 80 ? 1.594 -16.206 -3.505 1.00 81.81 80 GLU A N 1
ATOM 652 C CA . GLU A 1 80 ? 2.078 -16.588 -4.836 1.00 81.81 80 GLU A CA 1
ATOM 653 C C . GLU A 1 80 ? 0.990 -16.600 -5.914 1.00 81.81 80 GLU A C 1
ATOM 655 O O . GLU A 1 80 ? 1.315 -16.404 -7.093 1.00 81.81 80 GLU A O 1
ATOM 660 N N . ASP A 1 81 ? -0.260 -16.807 -5.495 1.00 85.06 81 ASP A N 1
ATOM 661 C CA . ASP A 1 81 ? -1.440 -16.956 -6.350 1.00 85.06 81 ASP A CA 1
ATOM 662 C C . ASP A 1 81 ? -2.179 -15.623 -6.558 1.00 85.06 81 ASP A C 1
ATOM 664 O O . ASP A 1 81 ? -3.162 -15.553 -7.298 1.00 85.06 81 ASP A O 1
ATOM 668 N N . ILE A 1 82 ? -1.715 -14.551 -5.907 1.00 83.62 82 ILE A N 1
ATOM 669 C CA . ILE A 1 82 ? -2.417 -13.270 -5.820 1.00 83.62 82 ILE A CA 1
ATOM 670 C C . ILE A 1 82 ? -1.488 -12.142 -6.261 1.00 83.62 82 ILE A C 1
ATOM 672 O O . ILE A 1 82 ? -0.341 -12.040 -5.830 1.00 83.62 82 ILE A O 1
ATOM 676 N N . ASP A 1 83 ? -2.008 -11.208 -7.056 1.00 83.75 83 ASP A N 1
ATOM 677 C CA . ASP A 1 83 ? -1.326 -9.935 -7.289 1.00 83.75 83 ASP A CA 1
ATOM 678 C C . ASP A 1 83 ? -1.556 -8.990 -6.097 1.00 83.75 83 ASP A C 1
ATOM 680 O O . ASP A 1 83 ? -2.483 -8.174 -6.070 1.00 83.75 83 ASP A O 1
ATOM 684 N N . VAL A 1 84 ? -0.708 -9.120 -5.074 1.00 83.25 84 VAL A N 1
ATOM 685 C CA . VAL A 1 84 ? -0.781 -8.306 -3.850 1.00 83.25 84 VAL A CA 1
ATOM 686 C C . VAL A 1 84 ? -0.691 -6.808 -4.154 1.00 83.25 84 VAL A C 1
ATOM 688 O O . VAL A 1 84 ? -1.348 -6.000 -3.494 1.00 83.25 84 VAL A O 1
ATOM 691 N N . ALA A 1 85 ? 0.085 -6.414 -5.168 1.00 81.75 85 ALA A N 1
ATOM 692 C CA . ALA A 1 85 ? 0.203 -5.016 -5.565 1.00 81.75 85 ALA A CA 1
ATOM 693 C C . ALA A 1 85 ? -1.123 -4.492 -6.133 1.00 81.75 85 ALA A C 1
ATOM 695 O O . ALA A 1 85 ? -1.555 -3.402 -5.751 1.00 81.75 85 ALA A O 1
ATOM 696 N N . ALA A 1 86 ? -1.801 -5.278 -6.973 1.00 79.69 86 ALA A N 1
ATOM 697 C CA . ALA A 1 86 ? -3.126 -4.935 -7.483 1.00 79.69 86 ALA A CA 1
ATOM 698 C C . ALA A 1 86 ? -4.170 -4.826 -6.360 1.00 79.69 86 ALA A C 1
ATOM 700 O O . ALA A 1 86 ? -4.947 -3.872 -6.348 1.00 79.69 86 ALA A O 1
ATOM 701 N N . VAL A 1 87 ? -4.153 -5.735 -5.376 1.00 82.44 87 VAL A N 1
ATOM 702 C CA . VAL A 1 87 ? -5.055 -5.678 -4.206 1.00 82.44 87 VAL A CA 1
ATOM 703 C C . VAL A 1 87 ? -4.833 -4.397 -3.394 1.00 82.44 87 VAL A C 1
ATOM 705 O O . VAL A 1 87 ? -5.791 -3.705 -3.039 1.00 82.44 87 VAL A O 1
ATOM 708 N N . ILE A 1 88 ? -3.571 -4.044 -3.132 1.00 84.44 88 ILE A N 1
ATOM 709 C CA . ILE A 1 88 ? -3.213 -2.815 -2.411 1.00 84.44 88 ILE A CA 1
ATOM 710 C C . ILE A 1 88 ? -3.638 -1.570 -3.204 1.00 84.44 88 ILE A C 1
ATOM 712 O O . ILE A 1 88 ? -4.131 -0.603 -2.616 1.00 84.44 88 ILE A O 1
ATOM 716 N N . LEU A 1 89 ? -3.468 -1.583 -4.529 1.00 80.81 89 LEU A N 1
ATOM 717 C CA . LEU A 1 89 ? -3.855 -0.475 -5.401 1.00 80.81 89 LEU A CA 1
ATOM 718 C C . LEU A 1 89 ? -5.370 -0.288 -5.462 1.00 80.81 89 LEU A C 1
ATOM 720 O O . LEU A 1 89 ? -5.827 0.843 -5.289 1.00 80.81 89 LEU A O 1
ATOM 724 N N . ASP A 1 90 ? -6.144 -1.365 -5.629 1.00 79.81 90 ASP A N 1
ATOM 725 C CA . ASP A 1 90 ? -7.611 -1.309 -5.606 1.00 79.81 90 ASP A CA 1
ATOM 726 C C . ASP A 1 90 ? -8.094 -0.617 -4.329 1.00 79.81 90 ASP A C 1
ATOM 728 O O . ASP A 1 90 ? -8.894 0.317 -4.373 1.00 79.81 90 ASP A O 1
ATOM 732 N N . TYR A 1 91 ? -7.521 -0.970 -3.180 1.00 69.88 91 TYR A N 1
ATOM 733 C CA . TYR A 1 91 ? -7.900 -0.331 -1.929 1.00 69.88 91 TYR A CA 1
ATOM 734 C C . TYR A 1 91 ? -7.424 1.121 -1.801 1.00 69.88 91 TYR A C 1
ATOM 736 O O . TYR A 1 91 ? -8.177 1.994 -1.356 1.00 69.88 91 TYR A O 1
ATOM 744 N N . ALA A 1 92 ? -6.190 1.415 -2.208 1.00 65.75 92 ALA A N 1
ATOM 745 C CA . ALA A 1 92 ? -5.658 2.773 -2.185 1.00 65.75 92 ALA A CA 1
ATOM 746 C C . ALA A 1 92 ? -6.520 3.745 -3.004 1.00 65.75 92 ALA A C 1
ATOM 748 O O . ALA A 1 92 ? -6.618 4.926 -2.662 1.00 65.75 92 ALA A O 1
ATOM 749 N N . THR A 1 93 ? -7.195 3.255 -4.050 1.00 64.44 93 THR A N 1
ATOM 750 C CA . THR A 1 93 ? -8.112 4.078 -4.844 1.00 64.44 93 THR A CA 1
ATOM 751 C C . THR A 1 93 ? -9.384 4.485 -4.093 1.00 64.44 93 THR A C 1
ATOM 753 O O . THR A 1 93 ? -9.938 5.535 -4.430 1.00 64.44 93 THR A O 1
ATOM 756 N N . ARG A 1 94 ? -9.809 3.726 -3.069 1.00 66.69 94 ARG A N 1
ATOM 757 C CA . ARG A 1 94 ? -11.022 3.971 -2.260 1.00 66.69 94 ARG A CA 1
ATOM 758 C C . ARG A 1 94 ? -10.819 4.983 -1.131 1.00 66.69 94 ARG A C 1
ATOM 760 O O . ARG A 1 94 ? -11.790 5.472 -0.561 1.00 66.69 94 ARG A O 1
ATOM 767 N N . ARG A 1 95 ? -9.569 5.291 -0.785 1.00 63.19 95 ARG A N 1
ATOM 768 C CA . ARG A 1 95 ? -9.225 6.310 0.216 1.00 63.19 95 ARG A CA 1
ATOM 769 C C . ARG A 1 95 ? -9.292 7.726 -0.369 1.00 63.19 95 ARG A C 1
ATOM 771 O O . ARG A 1 95 ? -9.243 7.904 -1.586 1.00 63.19 95 ARG A O 1
ATOM 778 N N . TYR A 1 96 ? -9.252 8.737 0.506 1.00 68.88 96 TYR A N 1
ATOM 779 C CA . TYR A 1 96 ? -9.019 10.160 0.182 1.00 68.88 96 TYR A CA 1
ATOM 780 C C . TYR A 1 96 ? -7.600 10.442 -0.360 1.00 68.88 96 TYR A C 1
ATOM 782 O O . TYR A 1 96 ? -7.007 11.488 -0.113 1.00 68.88 96 TYR A O 1
ATOM 790 N N . VAL A 1 97 ? -7.015 9.489 -1.081 1.00 76.81 97 VAL A N 1
ATOM 791 C CA . VAL A 1 97 ? -5.686 9.604 -1.668 1.00 76.81 97 VAL A CA 1
ATOM 792 C C . VAL A 1 97 ? -5.807 10.463 -2.920 1.00 76.81 97 VAL A C 1
ATOM 794 O O . VAL A 1 97 ? -6.617 10.189 -3.811 1.00 76.81 97 VAL A O 1
ATOM 797 N N . SER A 1 98 ? -4.998 11.517 -2.997 1.00 83.19 98 SER A N 1
ATOM 798 C CA . SER A 1 98 ? -4.983 12.400 -4.163 1.00 83.19 98 SER A CA 1
ATOM 799 C C . SER A 1 98 ? -4.555 11.639 -5.421 1.00 83.19 98 SER A C 1
ATOM 801 O O . SER A 1 98 ? -3.783 10.682 -5.355 1.00 83.19 98 SER A O 1
ATOM 803 N N . GLY A 1 99 ? -4.993 12.094 -6.599 1.00 81.75 99 GLY A N 1
ATOM 804 C CA . GLY A 1 99 ? -4.596 11.458 -7.861 1.00 81.75 99 GLY A CA 1
ATOM 805 C C . GLY A 1 99 ? -3.073 11.369 -8.035 1.00 81.75 99 GLY A C 1
ATOM 806 O O . GLY A 1 99 ? -2.567 10.362 -8.515 1.00 81.75 99 GLY A O 1
ATOM 807 N N . ALA A 1 100 ? -2.322 12.370 -7.566 1.00 83.50 100 ALA A N 1
ATOM 808 C CA . ALA A 1 100 ? -0.860 12.339 -7.606 1.00 83.50 100 ALA A CA 1
ATOM 809 C C . ALA A 1 100 ? -0.269 11.232 -6.716 1.00 83.50 100 ALA A C 1
ATOM 811 O O . ALA A 1 100 ? 0.635 10.517 -7.145 1.00 83.50 100 ALA A O 1
ATOM 812 N N . GLN A 1 101 ? -0.806 11.051 -5.506 1.00 83.00 101 GLN A N 1
ATOM 813 C CA . GLN A 1 101 ? -0.392 9.969 -4.614 1.00 83.00 101 GLN A CA 1
ATOM 814 C C . GLN A 1 101 ? -0.756 8.597 -5.192 1.00 83.00 101 GLN A C 1
ATOM 816 O O . GLN A 1 101 ? 0.079 7.705 -5.140 1.00 83.00 101 GLN A O 1
ATOM 821 N N . LYS A 1 102 ? -1.934 8.432 -5.817 1.00 84.06 102 LYS A N 1
ATOM 822 C CA . LYS A 1 102 ? -2.308 7.168 -6.484 1.00 84.06 102 LYS A CA 1
ATOM 823 C C . LYS A 1 102 ? -1.300 6.782 -7.567 1.00 84.06 102 LYS A C 1
ATOM 825 O O . LYS A 1 102 ? -0.876 5.634 -7.628 1.00 84.06 102 LYS A O 1
ATOM 830 N N . VAL A 1 103 ? -0.875 7.749 -8.383 1.00 82.62 103 VAL A N 1
ATOM 831 C CA . VAL A 1 103 ? 0.155 7.532 -9.411 1.00 82.62 103 VAL A CA 1
ATOM 832 C C . VAL A 1 103 ? 1.504 7.186 -8.789 1.00 82.62 103 VAL A C 1
ATOM 834 O O . VAL A 1 103 ? 2.152 6.250 -9.242 1.00 82.62 103 VAL A O 1
ATOM 837 N N . GLN A 1 104 ? 1.925 7.895 -7.743 1.00 84.12 104 GLN A N 1
ATOM 838 C CA . GLN A 1 104 ? 3.188 7.602 -7.067 1.00 84.12 104 GLN A CA 1
ATOM 839 C C . GLN A 1 104 ? 3.188 6.194 -6.453 1.00 84.12 104 GLN A C 1
ATOM 841 O O . GLN A 1 104 ? 4.137 5.446 -6.662 1.00 84.12 104 GLN A O 1
ATOM 846 N N . MET A 1 105 ? 2.101 5.814 -5.777 1.00 84.50 105 MET A N 1
ATOM 847 C CA . MET A 1 105 ? 1.907 4.473 -5.227 1.00 84.50 105 MET A CA 1
ATOM 848 C C . MET A 1 105 ? 1.930 3.406 -6.313 1.00 84.50 105 MET A C 1
ATOM 850 O O . MET A 1 105 ? 2.588 2.388 -6.138 1.00 84.50 105 MET A O 1
ATOM 854 N N . TYR A 1 106 ? 1.241 3.643 -7.433 1.00 84.00 106 TYR A N 1
ATOM 855 C CA . TYR A 1 106 ? 1.271 2.747 -8.584 1.00 84.00 106 TYR A CA 1
ATOM 856 C C . TYR A 1 106 ? 2.692 2.551 -9.087 1.00 84.00 106 TYR A C 1
ATOM 858 O O . TYR A 1 106 ? 3.110 1.417 -9.248 1.00 84.00 106 TYR A O 1
ATOM 866 N N . LEU A 1 107 ? 3.457 3.625 -9.280 1.00 82.50 107 LEU A N 1
ATOM 867 C CA . LEU A 1 107 ? 4.838 3.516 -9.741 1.00 82.50 107 LEU A CA 1
ATOM 868 C C . LEU A 1 107 ? 5.714 2.766 -8.728 1.00 82.50 107 LEU A C 1
ATOM 870 O O . LEU A 1 107 ? 6.416 1.843 -9.116 1.00 82.50 107 LEU A O 1
ATOM 874 N N . ASP A 1 108 ? 5.630 3.095 -7.435 1.00 82.25 108 ASP A N 1
ATOM 875 C CA . ASP A 1 108 ? 6.412 2.431 -6.381 1.00 82.25 108 ASP A CA 1
ATOM 876 C C . ASP A 1 108 ? 6.068 0.937 -6.233 1.00 82.25 108 ASP A C 1
ATOM 878 O O . ASP A 1 108 ? 6.963 0.108 -6.049 1.00 82.25 108 ASP A O 1
ATOM 882 N N . LEU A 1 109 ? 4.781 0.587 -6.316 1.00 79.12 109 LEU A N 1
ATOM 883 C CA . LEU A 1 109 ? 4.298 -0.791 -6.215 1.00 79.12 109 LEU A CA 1
ATOM 884 C C . LEU A 1 109 ? 4.556 -1.579 -7.498 1.00 79.12 109 LEU A C 1
ATOM 886 O O . LEU A 1 109 ? 4.959 -2.731 -7.411 1.00 79.12 109 LEU A O 1
ATOM 890 N N . HIS A 1 110 ? 4.377 -0.977 -8.673 1.00 72.31 110 HIS A N 1
ATOM 891 C CA . HIS A 1 110 ? 4.583 -1.626 -9.968 1.00 72.31 110 HIS A CA 1
ATOM 892 C C . HIS A 1 110 ? 6.070 -1.826 -10.271 1.00 72.31 110 HIS A C 1
ATOM 894 O O . HIS A 1 110 ? 6.459 -2.919 -10.660 1.00 72.31 110 HIS A O 1
ATOM 900 N N . GLU A 1 111 ? 6.934 -0.832 -10.024 1.00 68.94 111 GLU A N 1
ATOM 901 C CA . GLU A 1 111 ? 8.391 -0.981 -10.188 1.00 68.94 111 GLU A CA 1
ATOM 902 C C . GLU A 1 111 ? 8.942 -2.098 -9.294 1.00 68.94 111 GLU A C 1
ATOM 904 O O . GLU A 1 111 ? 9.837 -2.843 -9.695 1.00 68.94 111 GLU A O 1
ATOM 909 N N . ARG A 1 112 ? 8.391 -2.251 -8.085 1.00 65.19 112 ARG A N 1
ATOM 910 C CA . ARG A 1 112 ? 8.815 -3.301 -7.152 1.00 65.19 112 ARG A CA 1
ATOM 911 C C . ARG A 1 112 ? 8.117 -4.633 -7.363 1.00 65.19 112 ARG A C 1
ATOM 913 O O . ARG A 1 112 ? 8.740 -5.650 -7.090 1.00 65.19 112 ARG A O 1
ATOM 920 N N . SER A 1 113 ? 6.891 -4.642 -7.877 1.00 61.41 113 SER A N 1
ATOM 921 C CA . SER A 1 113 ? 6.216 -5.858 -8.338 1.00 61.41 113 SER A CA 1
ATOM 922 C C . SER A 1 113 ? 6.939 -6.431 -9.551 1.00 61.41 113 SER A C 1
ATOM 924 O O . SER A 1 113 ? 7.208 -7.621 -9.577 1.00 61.41 113 SER A O 1
ATOM 926 N N . GLU A 1 114 ? 7.394 -5.602 -10.495 1.00 59.03 114 GLU A N 1
ATOM 927 C CA . GLU A 1 114 ? 8.245 -6.063 -11.595 1.00 59.03 114 GLU A CA 1
ATOM 928 C C . GLU A 1 114 ? 9.606 -6.567 -11.113 1.00 59.03 114 GLU A C 1
ATOM 930 O O . GLU A 1 114 ? 10.085 -7.583 -11.606 1.00 59.03 114 GLU A O 1
ATOM 935 N N . GLN A 1 115 ? 10.257 -5.883 -10.164 1.00 56.03 115 GLN A N 1
ATOM 936 C CA . GLN A 1 115 ? 11.503 -6.390 -9.574 1.00 56.03 115 GLN A CA 1
ATOM 937 C C . GLN A 1 115 ? 11.273 -7.730 -8.874 1.00 56.03 115 GLN A C 1
ATOM 939 O O . GLN A 1 115 ? 12.028 -8.668 -9.102 1.00 56.03 115 GLN A O 1
ATOM 944 N N . TRP A 1 116 ? 10.191 -7.849 -8.109 1.00 53.75 116 TRP A N 1
ATOM 945 C CA . TRP A 1 116 ? 9.782 -9.089 -7.463 1.00 53.75 116 TRP A CA 1
ATOM 946 C C . TRP A 1 116 ? 9.440 -10.191 -8.479 1.00 53.75 116 TRP A C 1
ATOM 948 O O . TRP A 1 116 ? 9.885 -11.322 -8.321 1.00 53.75 116 TRP A O 1
ATOM 958 N N . GLN A 1 117 ? 8.736 -9.880 -9.571 1.00 57.94 117 GLN A N 1
ATOM 959 C CA . GLN A 1 117 ? 8.442 -10.815 -10.662 1.00 57.94 117 GLN A CA 1
ATOM 960 C C . GLN A 1 117 ? 9.723 -11.262 -11.376 1.00 57.94 117 GLN A C 1
ATOM 962 O O . GLN A 1 117 ? 9.900 -12.453 -11.611 1.00 57.94 117 GLN A O 1
ATOM 967 N N . ARG A 1 118 ? 10.668 -10.353 -11.643 1.00 62.31 118 ARG A N 1
ATOM 968 C CA . ARG A 1 118 ? 11.982 -10.702 -12.212 1.00 62.31 118 ARG A CA 1
ATOM 969 C C . ARG A 1 118 ? 12.799 -11.571 -11.255 1.00 62.31 118 ARG A C 1
ATOM 971 O O . ARG A 1 118 ? 13.431 -12.531 -11.689 1.00 62.31 118 ARG A O 1
ATOM 978 N N . GLU A 1 119 ? 12.788 -11.271 -9.959 1.00 54.91 119 GLU A N 1
ATOM 979 C CA . GLU A 1 119 ? 13.425 -12.102 -8.928 1.00 54.91 119 GLU A CA 1
ATOM 980 C C . GLU A 1 119 ? 12.766 -13.490 -8.837 1.00 54.91 119 GLU A C 1
ATOM 982 O O . GLU A 1 119 ? 13.468 -14.500 -8.701 1.00 54.91 119 GLU A O 1
ATOM 987 N N . ARG A 1 120 ? 11.438 -13.576 -9.003 1.00 60.44 120 ARG A N 1
ATOM 988 C CA . ARG A 1 120 ? 10.694 -14.842 -9.114 1.00 60.44 120 ARG A CA 1
ATOM 989 C C . ARG A 1 120 ? 11.092 -15.632 -10.349 1.00 60.44 120 ARG A C 1
ATOM 991 O O . ARG A 1 120 ? 11.441 -16.802 -10.219 1.00 60.44 120 ARG A O 1
ATOM 998 N N . GLU A 1 121 ? 11.085 -15.013 -11.524 1.00 63.50 121 GLU A N 1
ATOM 999 C CA . GLU A 1 121 ? 11.488 -15.650 -12.779 1.00 63.50 121 GLU A CA 1
ATOM 1000 C C . GLU A 1 121 ? 12.920 -16.178 -12.691 1.00 63.50 121 GLU A C 1
ATOM 1002 O O . GLU A 1 121 ? 13.187 -17.316 -13.071 1.00 63.50 121 GLU A O 1
ATOM 1007 N N . GLN A 1 122 ? 13.838 -15.402 -12.110 1.00 64.94 122 GLN A N 1
ATOM 1008 C CA . GLN A 1 122 ? 15.214 -15.841 -11.879 1.00 64.94 122 GLN A CA 1
ATOM 1009 C C . GLN A 1 122 ? 15.288 -17.021 -10.906 1.00 64.94 122 GLN A C 1
ATOM 1011 O O . GLN A 1 122 ? 16.036 -17.971 -11.145 1.00 64.94 122 GLN A O 1
ATOM 1016 N N . THR A 1 123 ? 14.514 -16.995 -9.824 1.00 58.22 123 THR A N 1
ATOM 1017 C CA . THR A 1 123 ? 14.472 -18.085 -8.838 1.00 58.22 123 THR A CA 1
ATOM 1018 C C . THR A 1 123 ? 13.891 -19.361 -9.447 1.00 58.22 123 THR A C 1
ATOM 1020 O O . THR A 1 123 ? 14.456 -20.444 -9.283 1.00 58.22 123 THR A O 1
ATOM 1023 N N . GLN A 1 124 ? 12.823 -19.245 -10.235 1.00 63.66 124 GLN A N 1
ATOM 1024 C CA . GLN A 1 124 ? 12.205 -20.359 -10.944 1.00 63.66 124 GLN A CA 1
ATOM 1025 C C . GLN A 1 124 ? 13.112 -20.902 -12.053 1.00 63.66 124 GLN A C 1
ATOM 1027 O O . GLN A 1 124 ? 13.243 -22.117 -12.195 1.00 63.66 124 GLN A O 1
ATOM 1032 N N . ALA A 1 125 ? 13.801 -20.032 -12.793 1.00 67.44 125 ALA A N 1
ATOM 1033 C CA . ALA A 1 125 ? 14.797 -20.427 -13.782 1.00 67.44 125 ALA A CA 1
ATOM 1034 C C . ALA A 1 125 ? 15.960 -21.188 -13.130 1.00 67.44 125 ALA A C 1
ATOM 1036 O O . ALA A 1 125 ? 16.356 -22.235 -13.637 1.00 67.44 125 ALA A O 1
ATOM 1037 N N . ARG A 1 126 ? 16.456 -20.734 -11.970 1.00 67.62 126 ARG A N 1
ATOM 1038 C CA . ARG A 1 126 ? 17.480 -21.450 -11.187 1.00 67.62 126 ARG A CA 1
ATOM 1039 C C . ARG A 1 126 ? 16.979 -22.807 -10.696 1.00 67.62 126 ARG A C 1
ATOM 1041 O O . ARG A 1 126 ? 17.695 -23.798 -10.826 1.00 67.62 126 ARG A O 1
ATOM 1048 N N . ALA A 1 127 ? 15.750 -22.882 -10.187 1.00 64.94 127 ALA A N 1
ATOM 1049 C CA . ALA A 1 127 ? 15.144 -24.142 -9.760 1.00 64.94 127 ALA A CA 1
ATOM 1050 C C . ALA A 1 127 ? 14.956 -25.117 -10.936 1.00 64.94 127 ALA A C 1
ATOM 1052 O O . ALA A 1 127 ? 15.265 -26.301 -10.816 1.00 64.94 127 ALA A O 1
ATOM 1053 N N . ASN A 1 128 ? 14.513 -24.626 -12.095 1.00 68.88 128 ASN A N 1
ATOM 1054 C CA . ASN A 1 128 ? 14.376 -25.418 -13.317 1.00 68.88 128 ASN A CA 1
ATOM 1055 C C . ASN A 1 128 ? 15.734 -25.861 -13.873 1.00 68.88 128 ASN A C 1
ATOM 1057 O O . ASN A 1 128 ? 15.861 -27.003 -14.305 1.00 68.88 128 ASN A O 1
ATOM 1061 N N . ALA A 1 129 ? 16.762 -25.012 -13.809 1.00 67.00 129 ALA A N 1
ATOM 1062 C CA . ALA A 1 129 ? 18.129 -25.379 -14.166 1.00 67.00 129 ALA A CA 1
ATOM 1063 C C . ALA A 1 129 ? 18.660 -26.484 -13.242 1.00 67.00 129 ALA A C 1
ATOM 1065 O O . ALA A 1 129 ? 19.152 -27.496 -13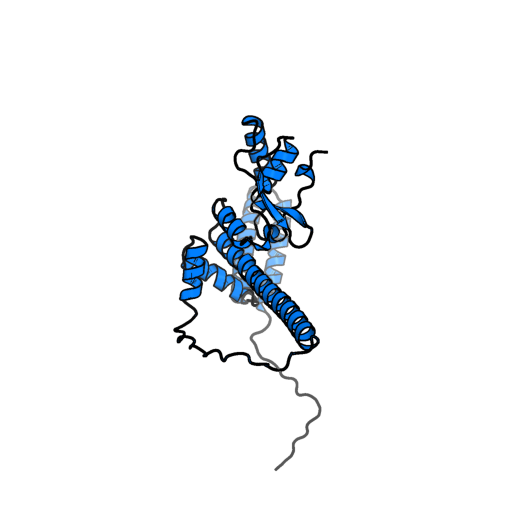.727 1.00 67.00 129 ALA A O 1
ATOM 1066 N N . ALA A 1 130 ? 18.463 -26.365 -11.926 1.00 69.56 130 ALA A N 1
ATOM 1067 C CA . ALA A 1 130 ? 18.836 -27.405 -10.969 1.00 69.56 130 ALA A CA 1
ATOM 1068 C 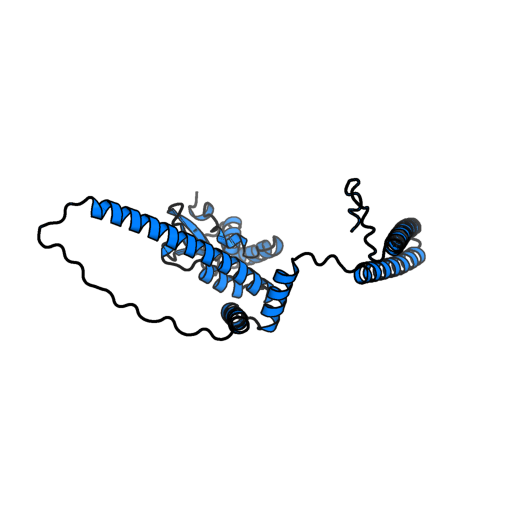C . ALA A 1 130 ? 18.072 -28.724 -11.201 1.00 69.56 130 ALA A C 1
ATOM 1070 O O . ALA A 1 130 ? 18.652 -29.803 -11.080 1.00 69.56 130 ALA A O 1
ATOM 1071 N N . ARG A 1 131 ? 16.783 -28.661 -11.570 1.00 68.00 131 ARG A N 1
ATOM 1072 C CA . ARG A 1 131 ? 15.996 -29.840 -11.979 1.00 68.00 131 ARG A CA 1
ATOM 1073 C C . ARG A 1 131 ? 16.522 -30.448 -13.281 1.00 68.00 131 ARG A C 1
ATOM 1075 O O . ARG A 1 131 ? 16.604 -31.666 -13.371 1.00 68.00 131 ARG A O 1
ATOM 1082 N N . SER A 1 132 ? 16.909 -29.622 -14.251 1.00 65.19 132 SER A N 1
ATOM 1083 C CA . SER A 1 132 ? 17.490 -30.055 -15.528 1.00 65.19 132 SER A CA 1
ATOM 1084 C C . SER A 1 132 ? 18.847 -30.735 -15.336 1.00 65.19 132 SER A C 1
ATOM 1086 O O . SER A 1 132 ? 19.068 -31.813 -15.874 1.00 65.19 132 SER A O 1
ATOM 1088 N N . GLU A 1 133 ? 19.728 -30.181 -14.500 1.00 65.75 133 GLU A N 1
ATOM 1089 C CA . GLU A 1 133 ? 21.010 -30.810 -14.151 1.00 65.75 133 GLU A CA 1
ATOM 1090 C C . GLU A 1 133 ? 20.809 -32.146 -13.417 1.00 65.75 133 GLU A C 1
ATOM 1092 O O . GLU A 1 133 ? 21.436 -33.146 -13.761 1.00 65.75 133 GLU A O 1
ATOM 1097 N N . LYS A 1 134 ? 19.854 -32.219 -12.479 1.00 63.28 134 LYS A N 1
ATOM 1098 C CA . LYS A 1 134 ? 19.475 -33.491 -11.837 1.00 63.28 134 LYS A CA 1
ATOM 1099 C C . LYS A 1 134 ? 18.871 -34.498 -12.823 1.00 63.28 134 LYS A C 1
ATOM 1101 O O . LYS A 1 134 ? 19.113 -35.692 -12.683 1.00 63.28 134 LYS A O 1
ATOM 1106 N N . ALA A 1 135 ? 18.126 -34.036 -13.828 1.00 58.38 135 ALA A N 1
ATOM 1107 C CA . ALA A 1 135 ? 17.570 -34.883 -14.882 1.00 58.38 135 ALA A CA 1
ATOM 1108 C C . ALA A 1 135 ? 18.644 -35.378 -15.869 1.00 58.38 135 ALA A C 1
ATOM 1110 O O . ALA A 1 135 ? 18.540 -36.496 -16.363 1.00 58.38 135 ALA A O 1
ATOM 1111 N N . LYS A 1 136 ? 19.704 -34.597 -16.124 1.00 60.50 136 LYS A N 1
ATOM 1112 C CA . LYS A 1 136 ? 20.881 -35.042 -16.898 1.00 60.50 136 LYS A CA 1
ATOM 1113 C C . LYS A 1 136 ? 21.685 -36.128 -16.175 1.00 60.50 136 LYS A C 1
ATOM 1115 O O . LYS A 1 136 ? 22.327 -36.934 -16.839 1.00 60.50 136 LYS A O 1
ATOM 1120 N N . ALA A 1 137 ? 21.641 -36.157 -14.841 1.00 54.91 137 ALA A N 1
ATOM 1121 C CA . ALA A 1 137 ? 22.284 -37.184 -14.021 1.00 54.91 137 ALA A CA 1
ATOM 1122 C C . ALA A 1 137 ? 21.491 -38.507 -13.943 1.00 54.91 137 ALA A C 1
ATOM 1124 O O . ALA A 1 137 ? 22.013 -39.500 -13.440 1.00 54.91 137 ALA A O 1
ATOM 1125 N N . GLN A 1 138 ? 20.249 -38.551 -14.444 1.00 53.28 138 GLN A N 1
ATOM 1126 C CA . GLN A 1 138 ? 19.496 -39.796 -14.608 1.00 53.28 138 GLN A CA 1
ATOM 1127 C C . GLN A 1 138 ? 19.822 -40.412 -15.975 1.00 53.28 138 GLN A C 1
ATOM 1129 O O . GLN A 1 138 ? 19.635 -39.783 -17.016 1.00 53.28 138 GLN A O 1
ATOM 1134 N N . GLY A 1 139 ? 20.340 -41.644 -15.976 1.00 52.66 139 GLY A N 1
ATOM 1135 C CA . GLY A 1 139 ? 20.696 -42.364 -17.200 1.00 52.66 139 GLY A CA 1
ATOM 1136 C C . GLY A 1 139 ? 19.508 -42.497 -18.160 1.00 52.66 139 GLY A C 1
ATOM 1137 O O . GLY A 1 139 ? 18.412 -42.882 -17.756 1.00 52.66 139 GLY A O 1
ATOM 1138 N N . ARG A 1 140 ? 19.730 -42.170 -19.439 1.00 57.66 140 ARG A N 1
ATOM 1139 C CA . ARG A 1 140 ? 18.761 -42.386 -20.525 1.00 57.66 140 ARG A CA 1
ATOM 1140 C C . ARG A 1 140 ? 18.758 -43.859 -20.947 1.00 57.66 140 ARG A C 1
ATOM 1142 O O . ARG A 1 140 ? 19.818 -44.469 -21.030 1.00 57.66 140 ARG A O 1
ATOM 1149 N N . THR A 1 141 ? 17.587 -44.401 -21.269 1.00 54.16 141 THR A N 1
ATOM 1150 C CA . THR A 1 141 ? 17.445 -45.682 -21.982 1.00 54.16 141 THR A CA 1
ATOM 1151 C C . THR A 1 141 ? 17.631 -45.499 -23.500 1.00 54.16 141 THR A C 1
ATOM 1153 O O . THR A 1 141 ? 17.595 -44.375 -24.005 1.00 54.16 141 THR A O 1
ATOM 1156 N N . GLU A 1 142 ? 17.836 -46.603 -24.230 1.00 50.50 142 GLU A N 1
ATOM 1157 C CA . GLU A 1 142 ? 18.325 -46.697 -25.627 1.00 50.50 142 GLU A CA 1
ATOM 1158 C C . GLU A 1 142 ? 17.568 -45.901 -26.720 1.00 50.50 142 GLU A C 1
ATOM 1160 O O . GLU A 1 142 ? 18.083 -45.763 -27.824 1.00 50.50 142 GLU A O 1
ATOM 1165 N N . GLY A 1 143 ? 16.386 -45.331 -26.461 1.00 60.03 143 GLY A N 1
ATOM 1166 C CA . GLY A 1 143 ? 15.534 -44.693 -27.487 1.00 60.03 143 GLY A CA 1
ATOM 1167 C C . GLY A 1 143 ? 15.539 -43.154 -27.538 1.00 60.03 143 GLY A C 1
ATOM 1168 O O . GLY A 1 143 ? 14.560 -42.558 -27.976 1.00 60.03 143 GLY A O 1
ATOM 1169 N N . GLY A 1 144 ? 16.571 -42.486 -27.015 1.00 63.66 144 GLY A N 1
ATOM 1170 C CA . GLY A 1 144 ? 16.554 -41.060 -26.645 1.00 63.66 144 GLY A CA 1
ATOM 1171 C C . GLY A 1 144 ? 16.245 -40.011 -27.733 1.00 63.66 144 GLY A C 1
ATOM 1172 O O . GLY A 1 144 ? 17.166 -39.431 -28.310 1.00 63.66 144 GLY A O 1
ATOM 1173 N N . HIS A 1 145 ? 14.976 -39.609 -27.887 1.00 45.88 145 HIS A N 1
ATOM 1174 C CA . HIS A 1 145 ? 14.585 -38.460 -28.722 1.00 45.88 145 HIS A CA 1
ATOM 1175 C C . HIS A 1 145 ? 13.655 -37.452 -28.016 1.00 45.88 145 HIS A C 1
ATOM 1177 O O . HIS A 1 145 ? 12.697 -37.828 -27.348 1.00 45.88 145 HIS A O 1
ATOM 1183 N N . PHE A 1 146 ? 13.921 -36.152 -28.225 1.00 49.53 146 PHE A N 1
ATOM 1184 C CA . PHE A 1 146 ? 13.023 -35.025 -27.923 1.00 49.53 146 PHE A CA 1
ATOM 1185 C C . PHE A 1 146 ? 12.738 -34.236 -29.216 1.00 49.53 146 PHE A C 1
ATOM 1187 O O . PHE A 1 146 ? 13.656 -33.988 -29.995 1.00 49.53 146 PHE A O 1
ATOM 1194 N N . GLY A 1 147 ? 11.476 -33.846 -29.439 1.00 41.78 147 GLY A N 1
ATOM 1195 C CA . GLY A 1 147 ? 11.014 -33.131 -30.640 1.00 41.78 147 GLY A CA 1
ATOM 1196 C C . GLY A 1 147 ? 11.311 -31.622 -30.653 1.00 41.78 147 GLY A C 1
ATOM 1197 O O . GLY A 1 147 ? 11.431 -30.985 -29.606 1.00 41.78 147 GLY A O 1
ATOM 1198 N N . ALA A 1 148 ? 11.416 -31.050 -31.858 1.00 39.12 148 ALA A N 1
ATOM 1199 C CA . ALA A 1 148 ? 11.753 -29.646 -32.102 1.00 39.12 148 ALA A CA 1
ATOM 1200 C C . ALA A 1 148 ? 10.567 -28.687 -31.863 1.00 39.12 148 ALA A C 1
ATOM 1202 O O . ALA A 1 148 ? 9.436 -28.981 -32.247 1.00 39.12 148 ALA A O 1
ATOM 1203 N N . LYS A 1 149 ? 10.835 -27.511 -31.273 1.00 39.22 149 LYS A N 1
ATOM 1204 C CA . LYS A 1 149 ? 9.878 -26.397 -31.148 1.00 39.22 149 LYS A CA 1
ATOM 1205 C C . LYS A 1 149 ? 10.200 -25.292 -32.153 1.00 39.22 149 LYS A C 1
ATOM 1207 O O . LYS A 1 149 ? 11.328 -24.808 -32.205 1.00 39.22 149 LYS A O 1
ATOM 1212 N N . SER A 1 150 ? 9.185 -24.876 -32.899 1.00 34.84 150 SER A N 1
ATOM 1213 C CA . SER A 1 150 ? 9.213 -23.756 -33.841 1.00 34.84 150 SER A CA 1
ATOM 1214 C C . SER A 1 150 ? 9.169 -22.419 -33.095 1.00 34.84 150 SER A C 1
ATOM 1216 O O . SER A 1 150 ? 8.307 -22.211 -32.242 1.00 34.84 150 SER A O 1
ATOM 1218 N N . ALA A 1 151 ? 10.082 -21.506 -33.428 1.00 44.66 151 ALA A N 1
ATOM 1219 C CA . ALA A 1 151 ? 10.085 -20.132 -32.934 1.00 44.66 151 ALA A CA 1
ATOM 1220 C C . ALA A 1 151 ? 9.072 -19.278 -33.722 1.00 44.66 151 ALA A C 1
ATOM 1222 O O . ALA A 1 151 ? 9.117 -19.242 -34.951 1.00 44.66 151 ALA A O 1
ATOM 1223 N N . GLY A 1 152 ? 8.162 -18.604 -33.016 1.00 34.69 152 GLY A N 1
ATOM 1224 C CA . GLY A 1 152 ? 7.191 -17.657 -33.573 1.00 34.69 152 GLY A CA 1
ATOM 1225 C C . GLY A 1 152 ? 7.504 -16.218 -33.153 1.00 34.69 152 GLY A C 1
ATOM 1226 O O . GLY A 1 152 ? 7.950 -15.980 -32.035 1.00 34.69 152 GLY A O 1
ATOM 1227 N N . ALA A 1 153 ? 7.301 -15.287 -34.084 1.00 38.91 153 ALA A N 1
ATOM 1228 C CA . ALA A 1 153 ? 7.802 -13.913 -34.107 1.00 38.91 153 ALA A CA 1
ATOM 1229 C C . ALA A 1 153 ? 7.244 -12.962 -33.027 1.00 38.91 153 ALA A C 1
ATOM 1231 O O . ALA A 1 153 ? 6.070 -13.015 -32.664 1.00 38.91 153 ALA A O 1
ATOM 1232 N N . VAL A 1 154 ? 8.085 -12.013 -32.603 1.00 38.19 154 VAL A N 1
ATOM 1233 C CA . VAL A 1 154 ? 7.715 -10.848 -31.781 1.00 38.19 154 VAL A CA 1
ATOM 1234 C C . VAL A 1 154 ? 7.303 -9.691 -32.703 1.00 38.19 154 VAL A C 1
ATOM 1236 O O . VAL A 1 154 ? 7.990 -9.406 -33.683 1.00 38.19 154 VAL A O 1
ATOM 1239 N N . SER A 1 155 ? 6.173 -9.034 -32.413 1.00 36.31 155 SER A N 1
ATOM 1240 C CA . SER A 1 155 ? 5.619 -7.948 -33.237 1.00 36.31 155 SER A CA 1
ATOM 1241 C C . SER A 1 155 ? 6.312 -6.598 -33.022 1.00 36.31 155 SER A C 1
ATOM 1243 O O . SER A 1 155 ? 6.736 -6.278 -31.914 1.00 36.31 155 SER A O 1
ATOM 1245 N N . VAL A 1 156 ? 6.309 -5.783 -34.078 1.00 39.88 156 VAL A N 1
ATOM 1246 C CA . VAL A 1 156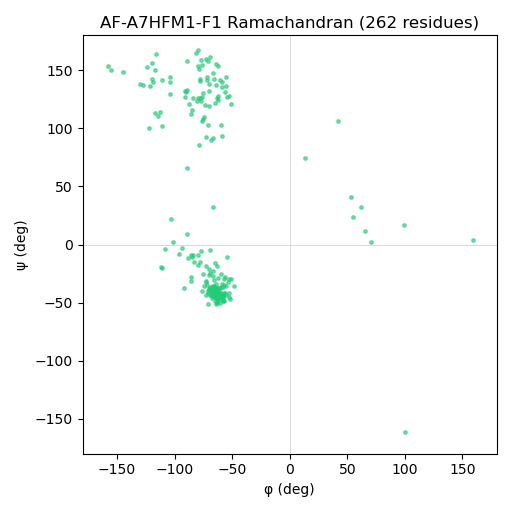 ? 6.905 -4.444 -34.193 1.00 39.88 156 VAL A CA 1
ATOM 1247 C C . VAL A 1 156 ? 6.286 -3.422 -33.229 1.00 39.88 156 VAL A C 1
ATOM 1249 O O . VAL A 1 156 ? 5.086 -3.145 -33.245 1.00 39.88 156 VAL A O 1
ATOM 1252 N N . GLU A 1 157 ? 7.149 -2.811 -32.421 1.00 38.31 157 GLU A N 1
ATOM 1253 C CA . GLU A 1 157 ? 6.840 -1.799 -31.415 1.00 38.31 157 GLU A CA 1
ATOM 1254 C C . GLU A 1 157 ? 6.769 -0.389 -32.039 1.00 38.31 157 GLU A C 1
ATOM 1256 O O . GLU A 1 157 ? 7.693 0.068 -32.710 1.00 38.31 157 GLU A O 1
ATOM 1261 N N . THR A 1 158 ? 5.663 0.330 -31.822 1.00 40.78 158 THR A N 1
ATOM 1262 C CA . THR A 1 158 ? 5.455 1.721 -32.269 1.00 40.78 158 THR A CA 1
ATOM 1263 C C . THR A 1 158 ? 5.376 2.661 -31.057 1.00 40.78 158 THR A C 1
ATOM 1265 O O . THR A 1 158 ? 4.442 2.572 -30.267 1.00 40.78 158 THR A O 1
ATOM 1268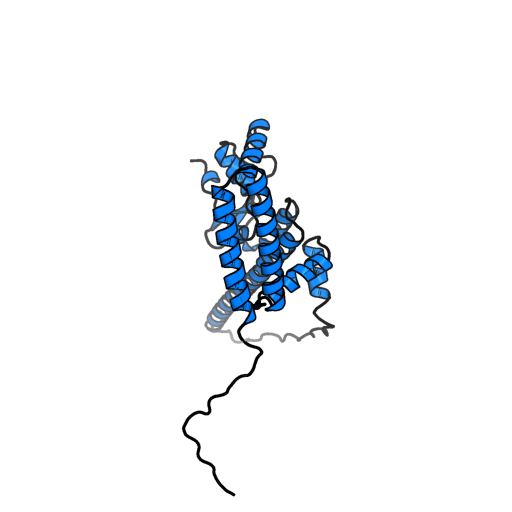 N N . ARG A 1 159 ? 6.374 3.558 -30.937 1.00 42.88 159 ARG A N 1
ATOM 1269 C CA . ARG A 1 159 ? 6.539 4.715 -30.012 1.00 42.88 159 ARG A CA 1
ATOM 1270 C C . ARG A 1 159 ? 6.138 4.510 -28.518 1.00 42.88 159 ARG A C 1
ATOM 1272 O O . ARG A 1 159 ? 4.958 4.611 -28.186 1.00 42.88 159 ARG A O 1
ATOM 1279 N N . PRO A 1 160 ? 7.108 4.393 -27.581 1.00 47.53 160 PRO A N 1
ATOM 1280 C CA . PRO A 1 160 ? 6.850 3.992 -26.181 1.00 47.53 160 PRO A CA 1
ATOM 1281 C C . PRO A 1 160 ? 6.135 5.011 -25.264 1.00 47.53 160 PRO A C 1
ATOM 1283 O O . PRO A 1 160 ? 5.343 4.626 -24.409 1.00 47.53 160 PRO A O 1
ATOM 1286 N N . GLY A 1 161 ? 6.373 6.320 -25.413 1.00 49.38 161 GLY A N 1
ATOM 1287 C CA . GLY A 1 161 ? 6.101 7.281 -24.324 1.00 49.38 161 GLY A CA 1
ATOM 1288 C C . GLY A 1 161 ? 4.634 7.658 -24.053 1.00 49.38 161 GLY A C 1
ATOM 1289 O O . GLY A 1 161 ? 4.306 8.047 -22.934 1.00 49.38 161 GLY A O 1
ATOM 1290 N N . TYR A 1 162 ? 3.740 7.558 -25.044 1.00 52.16 162 TYR A N 1
ATOM 1291 C CA . TYR A 1 162 ? 2.324 7.930 -24.866 1.00 52.16 162 TYR A CA 1
ATOM 1292 C C . TYR A 1 162 ? 1.484 6.777 -24.298 1.00 52.16 162 TYR A C 1
ATOM 1294 O O . TYR A 1 162 ? 0.574 7.017 -23.509 1.00 52.16 162 TYR A O 1
ATOM 1302 N N . ARG A 1 163 ? 1.840 5.521 -24.612 1.00 66.56 163 ARG A N 1
ATOM 1303 C CA . ARG A 1 163 ? 1.116 4.333 -24.128 1.00 66.56 163 ARG A CA 1
ATOM 1304 C C . ARG A 1 163 ? 1.312 4.098 -22.636 1.00 66.56 163 ARG A C 1
ATOM 1306 O O . ARG A 1 163 ? 0.368 3.711 -21.963 1.00 66.56 163 ARG A O 1
ATOM 1313 N N . GLU A 1 164 ? 2.510 4.339 -22.115 1.00 73.38 164 GLU A N 1
ATOM 1314 C CA . GLU A 1 164 ? 2.811 4.123 -20.696 1.00 73.38 164 GLU A CA 1
ATOM 1315 C C . GLU A 1 164 ? 2.007 5.069 -19.794 1.00 73.38 164 GLU A C 1
ATOM 1317 O O . GLU A 1 164 ? 1.328 4.629 -18.871 1.00 73.38 164 GLU A O 1
ATOM 1322 N N . ARG A 1 165 ? 1.996 6.366 -20.119 1.00 78.62 165 ARG A N 1
ATOM 1323 C CA . ARG A 1 165 ? 1.215 7.371 -19.386 1.00 78.62 165 ARG A CA 1
ATOM 1324 C C . ARG A 1 165 ? -0.276 7.039 -19.376 1.00 78.62 165 ARG A C 1
ATOM 1326 O O . ARG A 1 165 ? -0.911 7.142 -18.330 1.00 78.62 165 ARG A O 1
ATOM 1333 N N . ASP A 1 166 ? -0.826 6.662 -20.528 1.00 78.38 166 ASP A N 1
ATOM 1334 C CA . ASP A 1 166 ? -2.257 6.386 -20.662 1.00 78.38 166 ASP A CA 1
ATOM 1335 C C . ASP A 1 166 ? -2.637 5.060 -19.972 1.00 78.38 166 ASP A C 1
ATOM 1337 O O . ASP A 1 166 ? -3.704 4.967 -19.368 1.00 78.38 166 ASP A O 1
ATOM 1341 N N . ARG A 1 167 ? -1.727 4.072 -19.945 1.00 79.06 167 ARG A N 1
ATOM 1342 C CA . ARG A 1 167 ? -1.866 2.853 -19.127 1.00 79.06 167 ARG A CA 1
ATOM 1343 C C . ARG A 1 167 ? -1.880 3.164 -17.633 1.00 79.06 167 ARG A C 1
ATOM 1345 O O . ARG A 1 167 ? -2.777 2.702 -16.939 1.00 79.06 167 ARG A O 1
ATOM 1352 N N . ILE A 1 168 ? -0.937 3.973 -17.143 1.00 81.62 168 ILE A N 1
ATOM 1353 C CA . ILE A 1 168 ? -0.889 4.382 -15.729 1.00 81.62 168 ILE A CA 1
ATOM 1354 C C . ILE A 1 168 ? -2.151 5.172 -15.362 1.00 81.62 168 ILE A C 1
ATOM 1356 O O . ILE A 1 168 ? -2.740 4.947 -14.306 1.00 81.62 168 ILE A O 1
ATOM 1360 N N . ALA A 1 169 ? -2.594 6.080 -16.235 1.00 82.44 169 ALA A N 1
ATOM 1361 C CA . ALA A 1 169 ? -3.823 6.849 -16.052 1.00 82.44 169 ALA A CA 1
ATOM 1362 C C . ALA A 1 169 ? -5.046 5.929 -15.902 1.00 82.44 169 ALA A C 1
ATOM 1364 O O . ALA A 1 169 ? -5.804 6.079 -14.944 1.00 82.44 169 ALA A O 1
ATOM 1365 N N . ALA A 1 170 ? -5.186 4.937 -16.788 1.00 80.31 170 ALA A N 1
ATOM 1366 C CA . ALA A 1 170 ? -6.250 3.939 -16.721 1.00 80.31 170 ALA A CA 1
ATOM 1367 C C . ALA A 1 170 ? -6.172 3.087 -15.444 1.00 80.31 170 ALA A C 1
ATOM 1369 O O . ALA A 1 170 ? -7.165 2.964 -14.734 1.00 80.31 170 ALA A O 1
ATOM 1370 N N . ALA A 1 171 ? -4.990 2.562 -15.108 1.00 76.19 171 ALA A N 1
ATOM 1371 C CA . ALA A 1 171 ? -4.793 1.696 -13.946 1.00 76.19 171 ALA A CA 1
ATOM 1372 C C . ALA A 1 171 ? -5.030 2.413 -12.606 1.00 76.19 171 ALA A C 1
ATOM 1374 O O . ALA A 1 171 ? -5.466 1.805 -11.635 1.00 76.19 171 ALA A O 1
ATOM 1375 N N . THR A 1 172 ? -4.756 3.718 -12.545 1.00 79.56 172 THR A N 1
ATOM 1376 C CA . THR A 1 172 ? -4.928 4.525 -11.323 1.00 79.56 172 THR A CA 1
ATOM 1377 C C . THR A 1 172 ? -6.256 5.273 -11.258 1.00 79.56 172 THR A C 1
ATOM 1379 O O . THR A 1 172 ? -6.557 5.890 -10.232 1.00 79.56 172 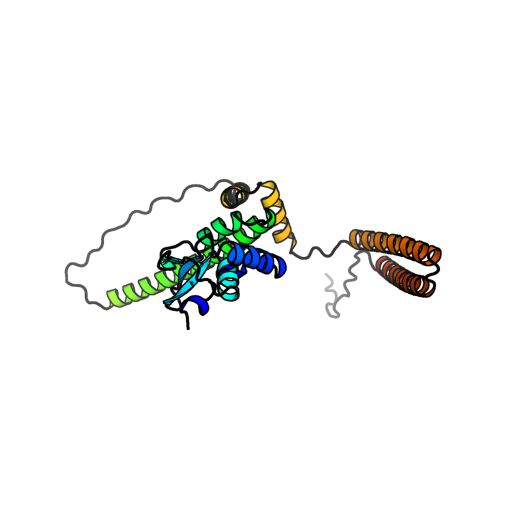THR A O 1
ATOM 1382 N N . GLY A 1 173 ? -7.036 5.266 -12.344 1.00 80.62 173 GLY A N 1
ATOM 1383 C CA . GLY A 1 173 ? -8.243 6.080 -12.480 1.00 80.62 173 GLY A CA 1
ATOM 1384 C C . GLY A 1 173 ? -7.962 7.586 -12.420 1.00 80.62 173 GLY A C 1
ATOM 1385 O O . GLY A 1 173 ? -8.773 8.344 -11.888 1.00 80.62 173 GLY A O 1
ATOM 1386 N N . THR A 1 174 ? -6.795 8.037 -12.894 1.00 85.62 174 THR A N 1
ATOM 1387 C CA . THR A 1 174 ? -6.385 9.452 -12.852 1.00 85.62 174 THR A CA 1
ATOM 1388 C C . THR A 1 174 ? -6.213 10.045 -14.245 1.00 85.62 174 THR A C 1
ATOM 1390 O O . THR A 1 174 ? -6.115 9.335 -15.240 1.00 85.62 174 THR A O 1
ATOM 1393 N N . SER A 1 175 ? -6.177 11.378 -14.349 1.00 87.62 175 SER A N 1
ATOM 1394 C CA . SER A 1 175 ? -5.964 12.032 -15.642 1.00 87.62 175 SER A CA 1
ATOM 1395 C C . SER A 1 175 ? -4.522 11.869 -16.127 1.00 87.62 175 SER A C 1
ATOM 1397 O O . SER A 1 175 ? -3.568 12.040 -15.364 1.00 87.62 175 SER A O 1
ATOM 1399 N N . ALA A 1 176 ? -4.348 11.661 -17.434 1.00 83.75 176 ALA A N 1
ATOM 1400 C CA . ALA A 1 176 ? -3.036 11.597 -18.079 1.00 83.75 176 ALA A CA 1
ATOM 1401 C C . ALA A 1 176 ? -2.156 12.831 -17.780 1.00 83.75 176 ALA A C 1
ATOM 1403 O O . ALA A 1 176 ? -0.942 12.714 -17.639 1.00 83.75 176 ALA A O 1
ATOM 1404 N N . ALA A 1 177 ? -2.757 14.015 -17.606 1.00 80.81 177 ALA A N 1
ATOM 1405 C CA . ALA A 1 177 ? -2.048 15.229 -17.195 1.00 80.81 177 ALA A CA 1
ATOM 1406 C C . ALA A 1 177 ? -1.471 15.138 -15.769 1.00 80.81 177 ALA A C 1
ATOM 1408 O O . ALA A 1 177 ? -0.384 15.648 -15.496 1.00 80.81 177 ALA A O 1
ATOM 1409 N N . THR A 1 178 ? -2.178 14.482 -14.846 1.00 85.50 178 THR A N 1
ATOM 1410 C CA . THR A 1 178 ? -1.678 14.220 -13.488 1.00 85.50 178 THR A CA 1
ATOM 1411 C C . THR A 1 178 ? -0.522 13.232 -13.524 1.00 85.50 178 THR A C 1
ATOM 1413 O O . THR A 1 178 ? 0.512 13.507 -12.919 1.00 85.50 178 THR A O 1
ATOM 1416 N N . VAL A 1 179 ? -0.643 12.166 -14.319 1.00 83.50 179 VAL A N 1
ATOM 1417 C CA . VAL A 1 179 ? 0.450 11.213 -14.555 1.00 83.50 179 VAL A CA 1
ATOM 1418 C C . VAL A 1 179 ? 1.684 11.921 -15.120 1.00 83.50 179 VAL A C 1
ATOM 1420 O O . VAL A 1 179 ? 2.772 11.777 -14.570 1.00 83.50 179 VAL A O 1
ATOM 1423 N N . SER A 1 180 ? 1.525 12.762 -16.148 1.00 82.50 180 SER A N 1
ATOM 1424 C CA . SER A 1 180 ? 2.630 13.545 -16.717 1.00 82.50 180 SER A CA 1
ATOM 1425 C C . SER A 1 180 ? 3.328 14.426 -15.682 1.00 82.50 180 SER A C 1
ATOM 1427 O O . SER A 1 180 ? 4.553 14.494 -15.684 1.00 82.50 180 SER A O 1
ATOM 1429 N N . ARG A 1 181 ? 2.577 15.091 -14.791 1.00 83.12 181 ARG A N 1
ATOM 1430 C CA . ARG A 1 181 ? 3.162 15.923 -13.727 1.00 83.12 181 ARG A CA 1
ATOM 1431 C C . ARG A 1 181 ? 3.971 15.088 -12.741 1.00 83.12 181 ARG A C 1
ATOM 1433 O O . ARG A 1 181 ? 5.097 15.461 -12.444 1.00 83.12 181 ARG A O 1
ATOM 1440 N N . VAL A 1 182 ? 3.441 13.951 -12.289 1.00 85.44 182 VAL A N 1
ATOM 1441 C CA . VAL A 1 182 ? 4.149 13.060 -11.353 1.00 85.44 182 VAL A CA 1
ATOM 1442 C C . VAL A 1 182 ? 5.401 12.462 -11.998 1.00 85.44 182 VAL A C 1
ATOM 1444 O O . VAL A 1 182 ? 6.474 12.505 -11.400 1.00 85.44 182 VAL A O 1
ATOM 1447 N N . LEU A 1 183 ? 5.306 11.984 -13.243 1.00 84.12 183 LEU A N 1
ATOM 1448 C CA . LEU A 1 183 ? 6.461 11.489 -13.998 1.00 84.12 183 LEU A CA 1
ATOM 1449 C C . LEU A 1 183 ? 7.509 12.590 -14.211 1.00 84.12 183 LEU A C 1
ATOM 1451 O O . LEU A 1 183 ? 8.701 12.333 -14.056 1.00 84.12 183 LEU A O 1
ATOM 1455 N N . ALA A 1 184 ? 7.090 13.820 -14.526 1.00 79.31 184 ALA A N 1
ATOM 1456 C CA . ALA A 1 184 ? 7.992 14.961 -14.656 1.00 79.31 184 ALA A CA 1
ATOM 1457 C C . ALA A 1 184 ? 8.657 15.325 -13.320 1.00 79.31 184 ALA A C 1
ATOM 1459 O O . ALA A 1 184 ? 9.856 15.581 -13.306 1.00 79.31 184 ALA A O 1
ATOM 1460 N N . SER A 1 185 ? 7.928 15.288 -12.200 1.00 80.12 185 SER A N 1
ATOM 1461 C CA . SER A 1 185 ? 8.487 15.492 -10.858 1.00 80.12 185 SER A CA 1
ATOM 1462 C C . SER A 1 185 ? 9.498 14.406 -10.479 1.00 80.12 185 SER A C 1
ATOM 1464 O O . SER A 1 185 ? 10.565 14.737 -9.971 1.00 80.12 185 SER A O 1
ATOM 1466 N N . ARG A 1 186 ? 9.222 13.130 -10.784 1.00 78.44 186 ARG A N 1
ATOM 1467 C CA . ARG A 1 186 ? 10.177 12.022 -10.588 1.00 78.44 186 ARG A CA 1
ATOM 1468 C C . ARG A 1 186 ? 11.435 12.186 -11.442 1.00 78.44 186 ARG A C 1
ATOM 1470 O O . ARG A 1 186 ? 12.538 12.025 -10.933 1.00 78.44 186 ARG A O 1
ATOM 1477 N N . ARG A 1 187 ? 11.290 12.555 -12.720 1.00 70.81 187 ARG A N 1
ATOM 1478 C CA . ARG A 1 187 ? 12.429 12.834 -13.621 1.00 70.81 187 ARG A CA 1
ATOM 1479 C C . ARG A 1 187 ? 13.210 14.082 -13.188 1.00 70.81 187 ARG A C 1
ATOM 1481 O O . ARG A 1 187 ? 14.431 14.108 -13.283 1.00 70.81 187 ARG A O 1
ATOM 1488 N N . GLY A 1 188 ? 12.511 15.097 -12.681 1.00 49.78 188 GLY A N 1
ATOM 1489 C CA . GLY A 1 188 ? 13.062 16.353 -12.165 1.00 49.78 188 GLY A CA 1
ATOM 1490 C C . GLY A 1 188 ? 13.696 16.256 -10.773 1.00 49.78 188 GLY A C 1
ATOM 1491 O O . GLY A 1 188 ? 14.317 17.220 -10.332 1.00 49.78 188 GLY A O 1
ATOM 1492 N N . ALA A 1 189 ? 13.606 15.103 -10.099 1.00 49.47 189 ALA A N 1
ATOM 1493 C CA . ALA A 1 189 ? 14.397 14.807 -8.903 1.00 49.47 189 ALA A CA 1
ATOM 1494 C C . ALA A 1 189 ? 15.901 14.626 -9.215 1.00 49.47 189 ALA A C 1
ATOM 1496 O O . ALA A 1 189 ? 16.722 14.550 -8.300 1.00 49.47 189 ALA A O 1
ATOM 1497 N N . VAL A 1 190 ? 16.297 14.651 -10.497 1.00 47.41 190 VAL A N 1
ATOM 1498 C CA . VAL A 1 190 ? 17.662 15.011 -10.902 1.00 47.41 190 VAL A CA 1
ATOM 1499 C C . VAL A 1 190 ? 17.869 16.499 -10.598 1.00 47.41 190 VAL A C 1
ATOM 1501 O O . VAL A 1 190 ? 17.547 17.350 -11.419 1.00 47.41 190 VAL A O 1
ATOM 1504 N N . LYS A 1 191 ? 18.355 16.785 -9.379 1.00 44.56 191 LYS A N 1
ATOM 1505 C CA . LYS A 1 191 ? 18.923 18.058 -8.887 1.00 44.56 191 LYS A CA 1
ATOM 1506 C C . LYS A 1 191 ? 18.663 19.271 -9.797 1.00 44.56 191 LYS A C 1
ATOM 1508 O O . LYS A 1 191 ? 19.589 19.775 -10.428 1.00 44.56 191 LYS A O 1
ATOM 1513 N N . GLN A 1 192 ? 17.443 19.810 -9.820 1.00 45.66 192 GLN A N 1
ATOM 1514 C CA . GLN A 1 192 ? 17.324 21.228 -10.147 1.00 45.66 192 GLN A CA 1
ATOM 1515 C C . GLN A 1 192 ? 17.827 21.999 -8.932 1.00 45.66 192 GLN A C 1
ATOM 1517 O O . GLN A 1 192 ? 17.076 22.265 -7.996 1.00 45.66 192 GLN A O 1
ATOM 1522 N N . THR A 1 193 ? 19.119 22.332 -8.929 1.00 46.41 193 THR A N 1
ATOM 1523 C CA . THR A 1 193 ? 19.589 23.471 -8.144 1.00 46.41 193 THR A CA 1
ATOM 1524 C C . THR A 1 193 ? 18.685 24.646 -8.521 1.00 46.41 193 THR A C 1
ATOM 1526 O O . THR A 1 193 ? 18.558 24.939 -9.716 1.00 46.41 193 THR A O 1
ATOM 1529 N N . PRO A 1 194 ? 17.966 25.261 -7.563 1.00 55.84 194 PRO A N 1
ATOM 1530 C CA . PRO A 1 194 ? 17.112 26.390 -7.882 1.00 55.84 194 PRO A CA 1
ATOM 1531 C C . PRO A 1 194 ? 17.988 27.425 -8.583 1.00 55.84 194 PRO A C 1
ATOM 1533 O O . PRO A 1 194 ? 19.073 27.749 -8.102 1.00 55.84 194 PRO A O 1
ATOM 1536 N N . SER A 1 195 ? 17.563 27.872 -9.765 1.00 60.38 195 SER A N 1
ATOM 1537 C CA . SER A 1 195 ? 18.324 28.880 -10.494 1.00 60.38 195 SER A CA 1
ATOM 1538 C C . SER A 1 195 ? 18.529 30.090 -9.585 1.00 60.38 195 SER A C 1
ATOM 1540 O O . SER A 1 195 ? 17.638 30.436 -8.803 1.00 60.38 195 SER A O 1
ATOM 1542 N N . TRP A 1 196 ? 19.686 30.744 -9.687 1.00 60.38 196 TRP A N 1
ATOM 1543 C CA . TRP A 1 196 ? 20.000 31.942 -8.902 1.00 60.38 196 TRP A CA 1
ATOM 1544 C C . TRP A 1 196 ? 18.875 32.981 -8.946 1.00 60.38 196 TRP A C 1
ATOM 1546 O O . TRP A 1 196 ? 18.530 33.568 -7.926 1.00 60.38 196 TRP A O 1
ATOM 1556 N N . LYS A 1 197 ? 18.209 33.103 -10.100 1.00 65.38 197 LYS A N 1
ATOM 1557 C CA . LYS A 1 197 ? 17.012 33.929 -10.276 1.00 65.38 197 LYS A CA 1
ATOM 1558 C C . LYS A 1 197 ? 15.874 33.540 -9.323 1.00 65.38 197 LYS A C 1
ATOM 1560 O O . LYS A 1 197 ? 15.323 34.398 -8.650 1.00 65.38 197 LYS A O 1
ATOM 1565 N N . ARG A 1 198 ? 15.555 32.247 -9.212 1.00 69.31 198 ARG A N 1
ATOM 1566 C CA . ARG A 1 198 ? 14.489 31.748 -8.332 1.00 69.31 198 ARG A CA 1
ATOM 1567 C C . ARG A 1 198 ? 14.845 31.893 -6.850 1.00 69.31 198 ARG A C 1
ATOM 1569 O O . ARG A 1 198 ? 13.962 32.194 -6.056 1.00 69.31 198 ARG A O 1
ATOM 1576 N N . LEU A 1 199 ? 16.116 31.707 -6.481 1.00 65.81 199 LEU A N 1
ATOM 1577 C CA . LEU A 1 199 ? 16.600 31.987 -5.121 1.00 65.81 199 LEU A CA 1
ATOM 1578 C C . LEU A 1 199 ? 16.469 33.474 -4.776 1.00 65.81 199 LEU A C 1
ATOM 1580 O O . LEU A 1 199 ? 15.966 33.813 -3.709 1.00 65.81 199 LEU A O 1
ATOM 1584 N N . HIS A 1 200 ? 16.854 34.353 -5.698 1.00 69.12 200 HIS A N 1
ATOM 1585 C CA . HIS A 1 200 ? 16.749 35.797 -5.526 1.00 69.12 200 HIS A CA 1
ATOM 1586 C C . HIS A 1 200 ? 15.286 36.266 -5.426 1.00 69.12 200 HIS A C 1
ATOM 1588 O O . HIS A 1 200 ? 14.950 37.071 -4.559 1.00 69.12 200 HIS A O 1
ATOM 1594 N N . ASP A 1 201 ? 14.384 35.719 -6.246 1.00 72.81 201 ASP A N 1
ATOM 1595 C CA . ASP A 1 201 ? 12.948 36.032 -6.192 1.00 72.81 201 ASP A CA 1
ATOM 1596 C C . ASP A 1 201 ? 12.306 35.580 -4.867 1.00 72.81 201 ASP A C 1
ATOM 1598 O O . ASP A 1 201 ? 11.500 36.308 -4.277 1.00 72.81 201 ASP A O 1
ATOM 1602 N N . LEU A 1 202 ? 12.695 34.403 -4.363 1.00 72.56 202 LEU A N 1
ATOM 1603 C CA . LEU A 1 202 ? 12.244 33.897 -3.064 1.00 72.56 202 LEU A CA 1
ATOM 1604 C C . LEU A 1 202 ? 12.757 34.761 -1.910 1.00 72.56 202 LEU A C 1
ATOM 1606 O O . LEU A 1 202 ? 11.969 35.117 -1.033 1.00 72.56 202 LEU A O 1
ATOM 1610 N N . LEU A 1 203 ? 14.038 35.144 -1.934 1.00 73.19 203 LEU A N 1
ATOM 1611 C CA . LEU A 1 203 ? 14.617 36.034 -0.929 1.00 73.19 203 LEU A CA 1
ATOM 1612 C C . LEU A 1 203 ? 13.905 37.385 -0.930 1.00 73.19 203 LEU A C 1
ATOM 1614 O O . LEU A 1 203 ? 13.398 37.789 0.107 1.00 73.19 203 LEU A O 1
ATOM 1618 N N . ASN A 1 204 ? 13.735 38.023 -2.089 1.00 74.94 204 ASN A N 1
ATOM 1619 C CA . ASN A 1 204 ? 13.022 39.300 -2.188 1.00 74.94 204 ASN A CA 1
ATOM 1620 C C . ASN A 1 204 ? 11.581 39.232 -1.674 1.00 74.94 204 ASN A C 1
ATOM 1622 O O . ASN A 1 204 ? 11.088 40.189 -1.073 1.00 74.94 204 ASN A O 1
ATOM 1626 N N . THR A 1 205 ? 10.892 38.116 -1.911 1.00 78.38 205 THR A N 1
ATOM 1627 C CA . THR A 1 205 ? 9.532 37.906 -1.401 1.00 78.38 205 THR A CA 1
ATOM 1628 C C . THR A 1 205 ? 9.538 37.788 0.124 1.00 78.38 205 THR A C 1
ATOM 1630 O O . THR A 1 205 ? 8.742 38.452 0.788 1.00 78.38 205 THR A O 1
ATOM 1633 N N . ALA A 1 206 ? 10.483 37.027 0.683 1.00 71.81 206 ALA A N 1
ATOM 1634 C CA . ALA A 1 206 ? 10.649 36.875 2.125 1.00 71.81 206 ALA A CA 1
ATOM 1635 C C . ALA A 1 206 ? 10.987 38.211 2.815 1.00 71.81 206 ALA A C 1
ATOM 1637 O O . ALA A 1 206 ? 10.368 38.560 3.823 1.00 71.81 206 ALA A O 1
ATOM 1638 N N . THR A 1 207 ? 11.891 39.016 2.246 1.00 73.06 207 THR A N 1
ATOM 1639 C CA . THR A 1 207 ? 12.268 40.321 2.814 1.00 73.06 207 THR A CA 1
ATOM 1640 C C . THR A 1 207 ? 11.106 41.313 2.795 1.00 73.06 207 THR A C 1
ATOM 1642 O O . THR A 1 207 ? 10.928 42.079 3.743 1.00 73.06 207 THR A O 1
ATOM 1645 N N . LYS A 1 208 ? 10.260 41.271 1.755 1.00 77.19 208 LYS A N 1
ATOM 1646 C CA . LYS A 1 208 ? 9.024 42.069 1.694 1.00 77.19 208 LYS A CA 1
ATOM 1647 C C . LYS A 1 208 ? 8.018 41.646 2.765 1.00 77.19 208 LYS A C 1
ATOM 1649 O O . LYS A 1 208 ? 7.460 42.514 3.433 1.00 77.19 208 LYS A O 1
ATOM 1654 N N . SER A 1 209 ? 7.817 40.341 2.974 1.00 74.06 209 SER A N 1
ATOM 1655 C CA . SER A 1 209 ? 6.923 39.853 4.035 1.00 74.06 209 SER A CA 1
ATOM 1656 C C . SER A 1 209 ? 7.430 40.185 5.441 1.00 74.06 209 SER A C 1
ATOM 1658 O O . SER A 1 209 ? 6.631 40.564 6.293 1.00 74.06 209 SER A O 1
ATOM 1660 N N . LEU A 1 210 ? 8.747 40.134 5.672 1.00 70.75 210 LEU A N 1
ATOM 1661 C CA . LEU A 1 210 ? 9.356 40.539 6.944 1.00 70.75 210 LEU A CA 1
ATOM 1662 C C . LEU A 1 210 ? 9.200 42.044 7.193 1.00 70.75 210 LEU A C 1
ATOM 1664 O O . LEU A 1 210 ? 8.878 42.451 8.305 1.00 70.75 210 LEU A O 1
ATOM 1668 N N . GLY A 1 211 ? 9.344 42.874 6.154 1.00 70.88 211 GLY A N 1
ATOM 1669 C CA . GLY A 1 211 ? 9.074 44.310 6.249 1.00 70.88 211 GLY A CA 1
ATOM 1670 C C . GLY A 1 211 ? 7.623 44.620 6.634 1.00 70.88 211 GLY A C 1
ATOM 1671 O O . GLY A 1 211 ? 7.386 45.468 7.491 1.00 70.88 211 GLY A O 1
ATOM 1672 N N . ALA A 1 212 ? 6.659 43.897 6.057 1.00 73.94 212 ALA A N 1
ATOM 1673 C CA . ALA A 1 212 ? 5.247 44.034 6.417 1.00 73.94 212 ALA A CA 1
ATOM 1674 C C . ALA A 1 212 ? 4.966 43.574 7.861 1.00 73.94 212 ALA A C 1
ATOM 1676 O O . ALA A 1 212 ? 4.216 44.232 8.580 1.00 73.94 212 ALA A O 1
ATOM 1677 N N . ALA A 1 213 ? 5.602 42.486 8.308 1.00 66.06 213 ALA A N 1
ATOM 1678 C CA . ALA A 1 213 ? 5.467 41.977 9.672 1.00 66.06 213 ALA A CA 1
ATOM 1679 C C . ALA A 1 213 ? 6.077 42.923 10.724 1.00 66.06 213 ALA A C 1
ATOM 1681 O O . ALA A 1 213 ? 5.461 43.140 11.764 1.00 66.06 213 ALA A O 1
ATOM 1682 N N . SER A 1 214 ? 7.235 43.534 10.445 1.00 66.25 214 SER A N 1
ATOM 1683 C CA . SER A 1 214 ? 7.865 44.529 11.332 1.00 66.25 214 SER A CA 1
ATOM 1684 C C . SER A 1 214 ? 7.003 45.789 11.474 1.00 66.25 214 SER A C 1
ATOM 1686 O O . SER A 1 214 ? 6.752 46.266 12.586 1.00 66.25 214 SER A O 1
ATOM 1688 N N . ALA A 1 215 ? 6.446 46.281 10.361 1.00 70.06 215 ALA A N 1
ATOM 1689 C CA . ALA A 1 215 ? 5.529 47.420 10.374 1.00 70.06 215 ALA A CA 1
ATOM 1690 C C . ALA A 1 215 ? 4.272 47.134 11.216 1.00 70.06 215 ALA A C 1
ATOM 1692 O O . ALA A 1 215 ? 3.840 47.983 11.996 1.00 70.06 215 ALA A O 1
ATOM 1693 N N . LEU A 1 216 ? 3.725 45.920 11.113 1.00 66.81 216 LEU A N 1
ATOM 1694 C CA . LEU A 1 216 ? 2.561 45.490 11.885 1.00 66.81 216 LEU A CA 1
ATOM 1695 C C . LEU A 1 216 ? 2.889 45.283 13.375 1.00 66.81 216 LEU A C 1
ATOM 1697 O O . LEU A 1 216 ? 2.122 45.706 14.235 1.00 66.81 216 LEU A O 1
ATOM 1701 N N . ALA A 1 217 ? 4.052 44.715 13.705 1.00 58.72 217 ALA A N 1
ATOM 1702 C CA . ALA A 1 217 ? 4.520 44.579 15.088 1.00 58.72 217 ALA A CA 1
ATOM 1703 C C . ALA A 1 217 ? 4.742 45.945 15.764 1.00 58.72 217 ALA A C 1
ATOM 1705 O O . ALA A 1 217 ? 4.404 46.125 16.935 1.00 58.72 217 ALA A O 1
ATOM 1706 N N . THR A 1 218 ? 5.239 46.928 15.006 1.00 64.06 218 THR A N 1
ATOM 1707 C CA . THR A 1 218 ? 5.397 48.316 15.465 1.00 64.06 218 THR A CA 1
ATOM 1708 C C . THR A 1 218 ? 4.040 48.981 15.713 1.00 64.06 218 THR A C 1
ATOM 1710 O O . THR A 1 218 ? 3.863 49.631 16.739 1.00 64.06 218 THR A O 1
ATOM 1713 N N . GLN A 1 219 ? 3.049 48.767 14.837 1.00 68.88 219 GLN A N 1
ATOM 1714 C CA . GLN A 1 219 ? 1.677 49.262 15.039 1.00 68.88 219 GLN A CA 1
ATOM 1715 C C . GLN A 1 219 ? 0.999 48.668 16.284 1.00 68.88 219 GLN A C 1
ATOM 1717 O O . GLN A 1 219 ? 0.158 49.323 16.893 1.00 68.88 219 GLN A O 1
ATOM 1722 N N . LEU A 1 220 ? 1.380 47.452 16.683 1.00 72.75 220 LEU A N 1
ATOM 1723 C CA . LEU A 1 220 ? 0.859 46.765 17.869 1.00 72.75 220 LEU A CA 1
ATOM 1724 C C . LEU A 1 220 ? 1.643 47.071 19.161 1.00 72.75 220 LEU A C 1
ATOM 1726 O O . LEU A 1 220 ? 1.408 46.417 20.174 1.00 72.75 220 LEU A O 1
ATOM 1730 N N . ASN A 1 221 ? 2.572 48.040 19.151 1.00 69.44 221 ASN A N 1
ATOM 1731 C CA . ASN A 1 221 ? 3.466 48.368 20.276 1.00 69.44 221 ASN A CA 1
ATOM 1732 C C . ASN A 1 221 ? 4.284 47.172 20.808 1.00 69.44 221 ASN A C 1
ATOM 1734 O O . ASN A 1 221 ? 4.761 47.184 21.943 1.00 69.44 221 ASN A O 1
ATOM 1738 N N . ALA A 1 222 ? 4.501 46.145 19.983 1.00 64.75 222 ALA A N 1
ATOM 1739 C CA . ALA A 1 222 ? 5.301 44.976 20.328 1.00 64.75 222 ALA A CA 1
ATOM 1740 C C . ALA A 1 222 ? 6.775 45.206 19.963 1.00 64.75 222 ALA A C 1
ATOM 1742 O O . ALA A 1 222 ? 7.329 44.572 19.062 1.00 64.75 222 ALA A O 1
ATOM 1743 N N . SER A 1 223 ? 7.399 46.156 20.658 1.00 66.38 223 SER A N 1
ATOM 1744 C CA . SER A 1 223 ? 8.725 46.698 20.332 1.00 66.38 223 SER A CA 1
ATOM 1745 C C . SER A 1 223 ? 9.843 45.650 20.317 1.00 66.38 223 SER A C 1
ATOM 1747 O O . SER A 1 223 ? 10.741 45.732 19.480 1.00 66.38 223 SER A O 1
ATOM 1749 N N . ASP A 1 224 ? 9.775 44.637 21.179 1.00 66.31 224 ASP A N 1
ATOM 1750 C CA . ASP A 1 224 ? 10.771 43.562 21.210 1.00 66.31 224 ASP A CA 1
ATOM 1751 C C . ASP A 1 224 ? 10.611 42.590 20.031 1.00 66.31 224 ASP A C 1
ATOM 1753 O O . ASP A 1 224 ? 11.605 42.172 19.442 1.00 66.31 224 ASP A O 1
ATOM 1757 N N . MET A 1 225 ? 9.375 42.313 19.596 1.00 63.19 225 MET A N 1
ATOM 1758 C CA . MET A 1 225 ? 9.132 41.520 18.384 1.00 63.19 225 MET A CA 1
ATOM 1759 C C . MET A 1 225 ? 9.527 42.285 17.119 1.00 63.19 225 MET A C 1
ATOM 1761 O O . MET A 1 225 ? 10.112 41.695 16.217 1.00 63.19 225 MET A O 1
ATOM 1765 N N . ALA A 1 226 ? 9.277 43.597 17.058 1.00 64.50 226 ALA A N 1
ATOM 1766 C CA . ALA A 1 226 ? 9.711 44.431 15.936 1.00 64.50 226 ALA A CA 1
ATOM 1767 C C . ALA A 1 226 ? 11.245 44.425 15.782 1.00 64.50 226 ALA A C 1
ATOM 1769 O O . ALA A 1 226 ? 11.750 44.205 14.683 1.00 64.50 226 ALA A O 1
ATOM 1770 N N . LYS A 1 227 ? 11.990 44.546 16.892 1.00 71.25 227 LYS A N 1
ATOM 1771 C CA . LYS A 1 227 ? 13.462 44.470 16.895 1.00 71.25 227 LYS A CA 1
ATOM 1772 C C . LYS A 1 227 ? 13.992 43.113 16.430 1.00 71.25 227 LYS A C 1
ATOM 1774 O O . LYS A 1 227 ? 14.984 43.069 15.707 1.00 71.25 227 LYS A O 1
ATOM 1779 N N . GLU A 1 228 ? 13.363 42.011 16.835 1.00 72.25 228 GLU A N 1
ATOM 1780 C CA . GLU A 1 228 ? 13.760 40.673 16.374 1.00 72.25 228 GLU A CA 1
ATOM 1781 C C . GLU A 1 228 ? 13.438 40.461 14.885 1.00 72.25 228 GLU A C 1
ATOM 1783 O O . GLU A 1 228 ? 14.257 39.908 14.152 1.00 72.25 228 GLU A O 1
ATOM 1788 N N . ILE A 1 229 ? 12.304 40.975 14.393 1.00 71.81 229 ILE A N 1
ATOM 1789 C CA . ILE A 1 229 ? 11.965 40.917 12.962 1.00 71.81 229 ILE A CA 1
ATOM 1790 C C . ILE A 1 229 ? 12.949 41.753 12.129 1.00 71.81 229 ILE A C 1
ATOM 1792 O O . ILE A 1 229 ? 13.379 41.299 11.067 1.00 71.81 229 ILE A O 1
ATOM 1796 N N . ASP A 1 230 ? 13.355 42.931 12.609 1.00 73.44 230 ASP A N 1
ATOM 1797 C CA . ASP A 1 230 ? 14.336 43.775 11.919 1.00 73.44 230 ASP A CA 1
ATOM 1798 C C . ASP A 1 230 ? 15.725 43.119 11.866 1.00 73.44 230 ASP A C 1
ATOM 1800 O O . ASP A 1 230 ? 16.352 43.109 10.807 1.00 73.44 230 ASP A O 1
ATOM 1804 N N . LYS A 1 231 ? 16.168 42.445 12.937 1.00 77.69 231 LYS A N 1
ATOM 1805 C CA . LYS A 1 231 ? 17.408 41.642 12.907 1.00 77.69 231 LYS A CA 1
ATOM 1806 C C . LYS A 1 231 ? 17.355 40.534 11.855 1.00 77.69 231 LYS A C 1
ATOM 1808 O O . LYS A 1 231 ? 18.326 40.321 11.129 1.00 77.69 231 LYS A O 1
ATOM 1813 N N . VAL A 1 232 ? 16.229 39.824 11.753 1.00 73.88 232 VAL A N 1
ATOM 1814 C CA . VAL A 1 232 ? 16.039 38.763 10.749 1.00 73.88 232 VAL A CA 1
ATOM 1815 C C . VAL A 1 232 ? 15.998 39.350 9.335 1.00 73.88 232 VAL A C 1
ATOM 1817 O O . VAL A 1 232 ? 16.546 38.763 8.399 1.00 73.88 232 VAL A O 1
ATOM 1820 N N . LYS A 1 233 ? 15.408 40.535 9.167 1.00 74.94 233 LYS A N 1
ATOM 1821 C CA . LYS A 1 233 ? 15.394 41.271 7.899 1.00 74.94 233 LYS A CA 1
ATOM 1822 C C . LYS A 1 233 ? 16.802 41.697 7.472 1.00 74.94 233 LYS A C 1
ATOM 1824 O O . LYS A 1 233 ? 17.156 41.508 6.308 1.00 74.94 233 LYS A O 1
ATOM 1829 N N . ASP A 1 234 ? 17.622 42.192 8.392 1.00 76.81 234 ASP A N 1
ATOM 1830 C CA . ASP A 1 234 ? 19.013 42.570 8.117 1.00 76.81 234 ASP A CA 1
ATOM 1831 C C . ASP A 1 234 ? 19.869 41.351 7.750 1.00 76.81 234 ASP A C 1
ATOM 1833 O O . ASP A 1 234 ? 20.652 41.393 6.796 1.00 76.81 234 ASP A O 1
ATOM 1837 N N . GLN A 1 235 ? 19.662 40.217 8.428 1.00 75.25 235 GLN A N 1
ATOM 1838 C CA . GLN A 1 235 ? 20.290 38.946 8.057 1.00 75.25 235 GLN A CA 1
ATOM 1839 C C . GLN A 1 235 ? 19.856 38.478 6.659 1.00 75.25 235 GLN A C 1
ATOM 1841 O O . GLN A 1 235 ? 20.698 38.044 5.870 1.00 75.25 235 GLN A O 1
ATOM 1846 N N . ALA A 1 236 ? 18.573 38.614 6.311 1.00 71.94 236 ALA A N 1
ATOM 1847 C CA . ALA A 1 236 ? 18.065 38.288 4.979 1.00 71.94 236 ALA A CA 1
ATOM 1848 C C . ALA A 1 236 ? 18.658 39.203 3.891 1.00 71.94 236 ALA A C 1
ATOM 1850 O O . ALA A 1 236 ? 19.021 38.721 2.817 1.00 71.94 236 ALA A O 1
ATOM 1851 N N . HIS A 1 237 ? 18.832 40.499 4.171 1.00 74.62 237 HIS A N 1
ATOM 1852 C CA . HIS A 1 237 ? 19.515 41.432 3.272 1.00 74.62 237 HIS A CA 1
ATOM 1853 C C . HIS A 1 237 ? 20.997 41.085 3.086 1.00 74.62 237 HIS A C 1
ATOM 1855 O O . HIS A 1 237 ? 21.483 41.102 1.956 1.00 74.62 237 HIS A O 1
ATOM 1861 N N . LEU A 1 238 ? 21.702 40.701 4.155 1.00 73.12 238 LEU A N 1
ATOM 1862 C CA . LEU A 1 238 ? 23.101 40.273 4.082 1.00 73.12 238 LEU A CA 1
ATOM 1863 C C . LEU A 1 238 ? 23.261 39.006 3.227 1.00 73.12 238 LEU A C 1
ATOM 1865 O O . LEU A 1 238 ? 24.178 38.909 2.411 1.00 73.12 238 LEU A O 1
ATOM 1869 N N . VAL A 1 239 ? 22.353 38.039 3.387 1.00 72.69 239 VAL A N 1
ATOM 1870 C CA . VAL A 1 239 ? 22.320 36.826 2.559 1.00 72.69 239 VAL A CA 1
ATOM 1871 C C . VAL A 1 239 ? 21.995 37.181 1.110 1.00 72.69 239 VAL A C 1
ATOM 1873 O O . VAL A 1 239 ? 22.697 36.723 0.216 1.00 72.69 239 VAL A O 1
ATOM 1876 N N . SER A 1 240 ? 21.014 38.051 0.861 1.00 71.69 240 SER A N 1
ATOM 1877 C CA . SER A 1 240 ? 20.673 38.509 -0.491 1.00 71.69 240 SER A CA 1
ATOM 1878 C C . SER A 1 240 ? 21.834 39.234 -1.181 1.00 71.69 240 SER A C 1
ATOM 1880 O O . SER A 1 240 ? 22.042 39.042 -2.376 1.00 71.69 240 SER A O 1
ATOM 1882 N N . ALA A 1 241 ? 22.614 40.028 -0.444 1.00 71.62 241 ALA A N 1
ATOM 1883 C CA . ALA A 1 241 ? 23.801 40.699 -0.968 1.00 71.62 241 ALA A CA 1
ATOM 1884 C C . ALA A 1 241 ? 24.918 39.698 -1.309 1.00 71.62 241 ALA A C 1
ATOM 1886 O O . ALA A 1 241 ? 25.525 39.801 -2.368 1.00 71.62 241 ALA A O 1
ATOM 1887 N N . LYS A 1 242 ? 25.145 38.678 -0.470 1.00 67.31 242 LYS A N 1
ATOM 1888 C CA . LYS A 1 242 ? 26.099 37.589 -0.767 1.00 67.31 242 LYS A CA 1
ATOM 1889 C C . LYS A 1 242 ? 25.678 36.764 -1.985 1.00 67.31 242 LYS A C 1
ATOM 1891 O O . LYS A 1 242 ? 26.516 36.383 -2.791 1.00 67.31 242 LYS A O 1
ATOM 1896 N N . VAL A 1 243 ? 24.376 36.538 -2.136 1.00 63.47 243 VAL A N 1
ATOM 1897 C CA . VAL A 1 243 ? 23.753 35.861 -3.284 1.00 63.47 243 VAL A CA 1
ATOM 1898 C C . VAL A 1 243 ? 23.887 36.679 -4.581 1.00 63.47 243 VAL A C 1
ATOM 1900 O O . VAL A 1 243 ? 23.854 36.105 -5.664 1.00 63.47 243 VAL A O 1
ATOM 1903 N N . ALA A 1 244 ? 24.082 37.999 -4.493 1.00 62.62 244 ALA A N 1
ATOM 1904 C CA . ALA A 1 244 ? 24.257 38.877 -5.649 1.00 62.62 244 ALA A CA 1
ATOM 1905 C C . ALA A 1 244 ? 25.719 39.021 -6.137 1.00 62.62 244 ALA A C 1
ATOM 1907 O O . ALA A 1 244 ? 25.921 39.576 -7.215 1.00 62.62 244 ALA A O 1
ATOM 1908 N N . VAL A 1 245 ? 26.728 38.563 -5.375 1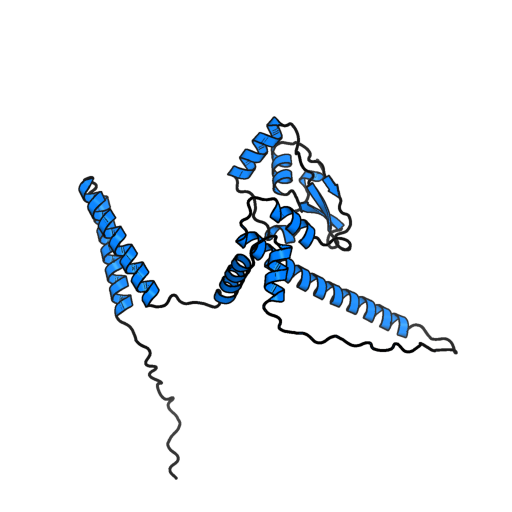.00 63.62 245 VAL A N 1
ATOM 1909 C CA . VAL A 1 245 ? 28.144 38.958 -5.576 1.00 63.62 245 VAL A CA 1
ATOM 1910 C C . VAL A 1 245 ? 29.075 37.875 -6.167 1.00 63.62 245 VAL A C 1
ATOM 1912 O O . VAL A 1 245 ? 30.195 38.219 -6.519 1.00 63.62 245 VAL A O 1
ATOM 1915 N N . GLU A 1 246 ? 28.682 36.616 -6.420 1.00 55.03 246 GLU A N 1
ATOM 1916 C CA . GLU A 1 246 ? 29.608 35.662 -7.092 1.00 55.03 246 GLU A CA 1
ATOM 1917 C C . GLU A 1 246 ? 28.938 34.500 -7.866 1.00 55.03 246 GLU A C 1
ATOM 1919 O O . GLU A 1 246 ? 27.914 33.982 -7.422 1.00 55.03 246 GLU A O 1
ATOM 1924 N N . PRO A 1 247 ? 29.554 33.976 -8.953 1.00 55.38 247 PRO A N 1
ATOM 1925 C CA . PRO A 1 247 ? 29.882 34.688 -10.186 1.00 55.38 247 PRO A CA 1
ATOM 1926 C C . PRO A 1 247 ? 29.190 34.065 -11.416 1.00 55.38 247 PRO A C 1
ATOM 1928 O O . PRO A 1 247 ? 28.874 32.873 -11.475 1.00 55.38 247 PRO A O 1
ATOM 1931 N N . ASP A 1 248 ? 29.019 34.894 -12.443 1.00 50.31 248 ASP A N 1
ATOM 1932 C CA . ASP A 1 248 ? 28.734 34.465 -13.808 1.00 50.31 248 ASP A CA 1
ATOM 1933 C C . ASP A 1 248 ? 29.873 33.545 -14.290 1.00 50.31 248 ASP A C 1
ATOM 1935 O O . ASP A 1 248 ? 31.054 33.795 -14.031 1.00 50.31 248 ASP A O 1
ATOM 1939 N N . GLY A 1 249 ? 29.529 32.429 -14.929 1.00 48.03 249 GLY A N 1
ATOM 1940 C CA . GLY A 1 249 ? 30.440 31.310 -15.145 1.00 48.03 249 GLY A CA 1
ATOM 1941 C C . GLY A 1 249 ? 31.613 31.614 -16.080 1.00 48.03 249 GLY A C 1
ATOM 1942 O O . GLY A 1 249 ? 31.551 31.331 -17.275 1.00 48.03 249 GLY A O 1
ATOM 1943 N N . LYS A 1 250 ? 32.744 32.055 -15.524 1.00 43.44 250 LYS A N 1
ATOM 1944 C CA . LYS A 1 250 ? 34.062 31.892 -16.147 1.00 43.44 250 LYS A CA 1
ATOM 1945 C C . LYS A 1 250 ? 34.879 30.891 -15.340 1.00 43.44 250 LYS A C 1
ATOM 1947 O O . LYS A 1 250 ? 35.427 31.209 -14.294 1.00 43.44 250 LYS A O 1
ATOM 1952 N N . ARG A 1 251 ? 34.964 29.663 -15.861 1.00 41.22 251 ARG A N 1
ATOM 1953 C CA . ARG A 1 251 ? 36.011 28.704 -15.494 1.00 41.22 251 ARG A CA 1
ATOM 1954 C C . ARG A 1 251 ? 37.363 29.326 -15.845 1.00 41.22 251 ARG A C 1
ATOM 1956 O O . ARG A 1 251 ? 37.751 29.317 -17.010 1.00 41.22 251 ARG A O 1
ATOM 1963 N N . THR A 1 252 ? 38.090 29.831 -14.860 1.00 38.69 252 THR A N 1
ATOM 1964 C CA . THR A 1 252 ? 39.551 29.884 -14.932 1.00 38.69 252 THR A CA 1
ATOM 1965 C C . THR A 1 252 ? 40.036 28.448 -14.787 1.00 38.69 252 THR A C 1
ATOM 1967 O O . THR A 1 252 ? 39.974 27.857 -13.713 1.00 38.69 252 THR A O 1
ATOM 1970 N N . VAL A 1 253 ? 40.424 27.841 -15.906 1.00 40.62 253 VAL A N 1
ATOM 1971 C CA . VAL A 1 253 ? 41.214 26.612 -15.886 1.00 40.62 253 VAL A CA 1
ATOM 1972 C C . VAL A 1 253 ? 42.629 27.054 -15.534 1.00 40.62 253 VAL A C 1
ATOM 1974 O O . VAL A 1 253 ? 43.287 27.689 -16.354 1.00 40.62 253 VAL A O 1
ATOM 1977 N N . GLU A 1 254 ? 43.074 26.786 -14.308 1.00 41.66 254 GLU A N 1
ATOM 1978 C CA . GLU A 1 254 ? 44.507 26.805 -14.020 1.00 41.66 254 GLU A CA 1
ATOM 1979 C C . GLU A 1 254 ? 45.169 25.703 -14.862 1.00 41.66 254 GLU A C 1
ATOM 1981 O O . GLU A 1 254 ? 44.715 24.553 -14.819 1.00 41.66 254 GLU A O 1
ATOM 1986 N N . PRO A 1 255 ? 46.196 26.015 -15.667 1.00 43.06 255 PRO A N 1
ATOM 1987 C CA . PRO A 1 255 ? 46.949 24.983 -16.352 1.00 43.06 255 PRO A CA 1
ATOM 1988 C C . PRO A 1 255 ? 47.772 24.196 -15.328 1.00 43.06 255 PRO A C 1
ATOM 1990 O O . PRO A 1 255 ? 48.458 24.769 -14.481 1.00 43.06 255 PRO A O 1
ATOM 1993 N N . LEU A 1 256 ? 47.700 22.868 -15.427 1.00 48.38 256 LEU A N 1
ATOM 1994 C CA . LEU A 1 256 ? 48.578 21.950 -14.708 1.00 48.38 256 LEU A CA 1
ATOM 1995 C C . LEU A 1 256 ? 50.049 22.297 -15.012 1.00 48.38 256 LEU A C 1
ATOM 1997 O O . LEU A 1 256 ? 50.391 22.521 -16.177 1.00 48.38 256 LEU A O 1
ATOM 2001 N N . PRO A 1 257 ? 50.939 22.321 -14.007 1.00 41.81 257 PRO A N 1
ATOM 2002 C CA . PRO A 1 257 ? 52.353 22.553 -14.242 1.00 41.81 257 PRO A CA 1
ATOM 2003 C C . PRO A 1 257 ? 52.953 21.271 -14.826 1.00 41.81 257 PRO A C 1
ATOM 2005 O O . PRO A 1 257 ? 53.095 20.287 -14.103 1.00 41.81 257 PRO A O 1
ATOM 2008 N N . GLY A 1 258 ? 53.304 21.249 -16.116 1.00 51.72 258 GLY A N 1
ATOM 2009 C CA . GLY A 1 258 ? 54.124 20.137 -16.611 1.00 51.72 258 GLY A CA 1
ATOM 2010 C C . GLY A 1 258 ? 54.172 19.800 -18.095 1.00 51.72 258 GLY A C 1
ATOM 2011 O O . GLY A 1 258 ? 54.859 18.838 -18.413 1.00 51.72 258 GLY A O 1
ATOM 2012 N N . GLU A 1 259 ? 53.540 20.532 -19.012 1.00 43.53 259 GLU A N 1
ATOM 2013 C CA . GLU A 1 259 ? 53.716 20.249 -20.447 1.00 43.53 259 GLU A CA 1
ATOM 2014 C C . GLU A 1 259 ? 54.252 21.480 -21.178 1.00 43.53 259 GLU A C 1
ATOM 2016 O O . GLU A 1 259 ? 53.547 22.452 -21.442 1.00 43.53 259 GLU A O 1
ATOM 2021 N N . GLY A 1 260 ? 55.564 21.452 -21.429 1.00 47.09 260 GLY A N 1
ATOM 2022 C CA . GLY A 1 260 ? 56.263 22.448 -22.230 1.00 47.09 260 GLY A CA 1
ATOM 2023 C C . GLY A 1 260 ? 55.911 22.342 -23.721 1.00 47.09 260 GLY A C 1
ATOM 2024 O O . GLY A 1 260 ? 55.480 21.286 -24.188 1.00 47.09 260 GLY A O 1
ATOM 2025 N N . PRO A 1 261 ? 56.103 23.425 -24.490 1.00 44.03 261 PRO A N 1
ATOM 2026 C CA . PRO A 1 261 ? 55.734 23.466 -25.898 1.00 44.03 261 PRO A CA 1
ATOM 2027 C C . PRO A 1 261 ? 56.709 22.640 -26.748 1.00 44.03 261 PRO A C 1
ATOM 2029 O O . PRO A 1 261 ? 57.898 22.949 -26.821 1.00 44.03 261 PRO A O 1
ATOM 2032 N N . CYS A 1 262 ? 56.198 21.623 -27.447 1.00 41.81 262 CYS A N 1
ATOM 2033 C CA . CYS A 1 262 ? 56.863 21.102 -28.639 1.00 41.81 262 CYS A CA 1
ATOM 2034 C C . CYS A 1 262 ? 56.652 22.107 -29.778 1.00 41.81 262 CYS A C 1
ATOM 2036 O O . CYS A 1 262 ? 55.533 22.309 -30.249 1.00 41.81 262 CYS A O 1
ATOM 2038 N N . HIS A 1 263 ? 57.736 22.775 -30.162 1.00 50.00 263 HIS A N 1
ATOM 2039 C CA . HIS A 1 263 ? 57.831 23.585 -31.373 1.00 50.00 263 HIS A CA 1
ATOM 2040 C C . HIS A 1 263 ? 57.992 22.688 -32.625 1.00 50.00 263 HIS A C 1
ATOM 2042 O O . HIS A 1 263 ? 58.338 21.516 -32.464 1.00 50.00 263 HIS A O 1
ATOM 2048 N N . PRO A 1 264 ? 57.666 23.217 -33.825 1.00 58.94 264 PRO A N 1
ATOM 2049 C CA . PRO A 1 264 ? 57.332 22.456 -35.038 1.00 58.94 264 PRO A CA 1
ATOM 2050 C C . PRO A 1 264 ? 58.466 21.628 -35.646 1.00 58.94 264 PRO A C 1
ATOM 2052 O O . PRO A 1 264 ? 59.644 22.025 -35.501 1.00 58.94 264 PRO A O 1
#

Foldseek 3Di:
DPPLLPAAADPLCVLADDDDPVRLVVVLVVCLVVVALDDAFEWAQEPVPSDIHTLDCVSVSVSCNVNVHDYHYDYPYHPVVDPSLLVNLVRSLVDPQDLLSSLSSCCVSVVVVVVVVVVVVVVVVVVVVVVVVVVVVDDDDDPDDDDDDDDDDDDDDDDPDPVVLVVSCVSSVHDSVSSVVSVVVVVVVPDPPPPLVNVLVVLVVVLVVLVVVLVVCVVVVVVVVSVVSVVVSVVSVVVSVVSVPDDDDDPPDDDDPDDDDDDD

Mean predicted aligned error: 18.01 Å

Sequence (264 aa):
MTWWHDLKPHPLLKYVPRHTPEELDELEKRVRAAGRVRDPIRLVVSSRTGEREIVDGLGRWEVGKRADIEPAFEDLGPEEDIDVAAVILDYATRRYVSGAQKVQMYLDLHERSEQWQREREQTQARANAARSEKAKAQGRTEGGHFGAKSAGAVSVETRPGYRERDRIAAATGTSAATVSRVLASRRGAVKQTPSWKRLHDLLNTATKSLGAASALATQLNASDMAKEIDKVKDQAHLVSAKVAVEPDGKRTVEPLPGEGPCHP